Protein AF-A0A7S1U7V7-F1 (afdb_monomer_lite)

Structure (mmCIF, N/CA/C/O backbone):
data_AF-A0A7S1U7V7-F1
#
_entry.id   AF-A0A7S1U7V7-F1
#
loop_
_atom_site.group_PDB
_atom_site.id
_atom_site.type_symbol
_atom_site.label_atom_id
_atom_site.label_alt_id
_atom_site.label_comp_id
_atom_site.label_asym_id
_atom_site.label_entity_id
_atom_site.label_seq_id
_atom_site.pdbx_PDB_ins_code
_atom_site.Cartn_x
_atom_site.Cartn_y
_atom_site.Cartn_z
_atom_site.occupancy
_atom_site.B_iso_or_equiv
_atom_site.auth_seq_id
_atom_site.auth_comp_id
_atom_site.auth_asym_id
_atom_site.auth_atom_id
_atom_site.pdbx_PDB_model_num
ATOM 1 N N . ASN A 1 1 ? 76.262 -22.979 19.822 1.00 53.47 1 ASN A N 1
ATOM 2 C CA . ASN A 1 1 ? 76.000 -21.528 19.872 1.00 53.47 1 ASN A CA 1
ATOM 3 C C . ASN A 1 1 ? 74.552 -21.310 19.442 1.00 53.47 1 ASN A C 1
ATOM 5 O O . ASN A 1 1 ? 74.284 -21.470 18.256 1.00 53.47 1 ASN A O 1
ATOM 9 N N . PRO A 1 2 ? 73.600 -21.145 20.376 1.00 54.06 2 PRO A N 1
ATOM 10 C CA . PRO A 1 2 ? 72.174 -21.123 20.064 1.00 54.06 2 PRO A CA 1
ATOM 11 C C . PRO A 1 2 ? 71.751 -19.714 19.633 1.00 54.06 2 PRO A C 1
ATOM 13 O O . PRO A 1 2 ? 72.164 -18.736 20.246 1.00 54.06 2 PRO A O 1
ATOM 16 N N . ASN A 1 3 ? 70.915 -19.608 18.603 1.00 54.94 3 ASN A N 1
ATOM 17 C CA . ASN A 1 3 ? 70.285 -18.349 18.210 1.00 54.94 3 ASN A CA 1
ATOM 18 C C . ASN A 1 3 ? 68.763 -18.474 18.384 1.00 54.94 3 ASN A C 1
ATOM 20 O O . ASN A 1 3 ? 68.117 -19.065 17.517 1.00 54.94 3 ASN A O 1
ATOM 24 N N . PRO A 1 4 ? 68.175 -17.979 19.487 1.00 60.12 4 PRO A N 1
ATOM 25 C CA . PRO A 1 4 ? 66.733 -17.890 19.631 1.00 60.12 4 PRO A CA 1
ATOM 26 C C . PRO A 1 4 ? 66.301 -16.427 19.506 1.00 60.12 4 PRO A C 1
ATOM 28 O O . PRO A 1 4 ? 66.606 -15.622 20.381 1.00 60.12 4 PRO A O 1
ATOM 31 N N . ASN A 1 5 ? 65.559 -16.071 18.455 1.00 51.38 5 ASN A N 1
ATOM 32 C CA . ASN A 1 5 ? 64.703 -14.888 18.543 1.00 51.38 5 ASN A CA 1
ATOM 33 C C . ASN A 1 5 ? 63.539 -14.904 17.536 1.00 51.38 5 ASN A C 1
ATOM 35 O O . ASN A 1 5 ? 63.698 -14.445 16.405 1.00 51.38 5 ASN A O 1
ATOM 39 N N . PRO A 1 6 ? 62.344 -15.378 17.920 1.00 59.31 6 PRO A N 1
ATOM 40 C CA . PRO A 1 6 ? 61.103 -14.911 17.332 1.00 59.31 6 PRO A CA 1
ATOM 41 C C . PRO A 1 6 ? 60.525 -13.814 18.234 1.00 59.31 6 PRO A C 1
ATOM 43 O O . PRO A 1 6 ? 60.157 -14.072 19.376 1.00 59.31 6 PRO A O 1
ATOM 46 N N . ASN A 1 7 ? 60.439 -12.590 17.717 1.00 52.28 7 ASN A N 1
ATOM 47 C CA . ASN A 1 7 ? 59.743 -11.485 18.371 1.00 52.28 7 ASN A CA 1
ATOM 48 C C . ASN A 1 7 ? 58.342 -11.336 17.745 1.00 52.28 7 ASN A C 1
ATOM 50 O O . ASN A 1 7 ? 58.254 -10.817 16.628 1.00 52.28 7 ASN A O 1
ATOM 54 N N . PRO A 1 8 ? 57.242 -11.782 18.386 1.00 58.97 8 PRO A N 1
ATOM 55 C CA . PRO A 1 8 ? 55.903 -11.470 17.920 1.00 58.97 8 PRO A CA 1
ATOM 56 C C . PRO A 1 8 ? 55.432 -10.160 18.559 1.00 58.97 8 PRO A C 1
ATOM 58 O O . PRO A 1 8 ? 55.154 -10.077 19.752 1.00 58.97 8 PRO A O 1
ATOM 61 N N . ASN A 1 9 ? 55.337 -9.133 17.722 1.00 51.22 9 ASN A N 1
ATOM 62 C CA . ASN A 1 9 ? 54.737 -7.838 18.021 1.00 51.22 9 ASN A CA 1
ATOM 63 C C . ASN A 1 9 ? 53.218 -7.992 18.301 1.00 51.22 9 ASN A C 1
ATOM 65 O O . ASN A 1 9 ? 52.500 -8.393 17.380 1.00 51.22 9 ASN A O 1
ATOM 69 N N . PRO A 1 10 ? 52.681 -7.673 19.497 1.00 58.00 10 PRO A N 1
ATOM 70 C CA . PRO A 1 10 ? 51.240 -7.671 19.732 1.00 58.00 10 PRO A CA 1
ATOM 71 C C . PRO A 1 10 ? 50.640 -6.299 19.379 1.00 58.00 10 PRO A C 1
ATOM 73 O O . PRO A 1 10 ? 50.851 -5.309 20.076 1.00 58.00 10 PRO A O 1
ATOM 76 N N . ASN A 1 11 ? 49.875 -6.247 18.286 1.00 44.53 11 ASN A N 1
ATOM 77 C CA . ASN A 1 11 ? 49.000 -5.118 17.927 1.00 44.53 11 ASN A CA 1
ATOM 78 C C . ASN A 1 11 ? 47.676 -5.192 18.745 1.00 44.53 11 ASN A C 1
ATOM 80 O O . ASN A 1 11 ? 47.386 -6.244 19.314 1.00 44.53 11 ASN A O 1
ATOM 84 N N . PRO A 1 12 ? 46.865 -4.122 18.884 1.00 54.81 12 PRO A N 1
ATOM 85 C CA . PRO A 1 12 ? 46.613 -3.513 20.179 1.00 54.81 12 PRO A CA 1
ATOM 86 C C . PRO A 1 12 ? 45.147 -3.607 20.635 1.00 54.81 12 PRO A C 1
ATOM 88 O O . PRO A 1 12 ? 44.213 -3.686 19.845 1.00 54.81 12 PRO A O 1
ATOM 91 N N . ASN A 1 13 ? 44.990 -3.516 21.953 1.00 41.94 13 ASN A N 1
ATOM 92 C CA . ASN A 1 13 ? 43.901 -2.878 22.696 1.00 41.94 13 ASN A CA 1
ATOM 93 C C . ASN A 1 13 ? 42.474 -2.918 22.078 1.00 41.94 13 ASN A C 1
ATOM 95 O O . ASN A 1 13 ? 42.134 -2.055 21.261 1.00 41.94 13 ASN A O 1
ATOM 99 N N . PRO A 1 14 ? 41.585 -3.834 22.514 1.00 45.97 14 PRO A N 1
ATOM 100 C CA . PRO A 1 14 ? 40.170 -3.762 22.168 1.00 45.97 14 PRO A CA 1
ATOM 101 C C . PRO A 1 14 ? 39.514 -2.594 22.919 1.00 45.97 14 PRO A C 1
ATOM 103 O O . PRO A 1 14 ? 39.332 -2.630 24.133 1.00 45.97 14 PRO A O 1
ATOM 106 N N . ASN A 1 15 ? 39.164 -1.538 22.185 1.00 42.56 15 ASN A N 1
ATOM 107 C CA . ASN A 1 15 ? 38.357 -0.431 22.691 1.00 42.56 15 ASN A CA 1
ATOM 108 C C . ASN A 1 15 ? 36.959 -0.957 23.093 1.00 42.56 15 ASN A C 1
ATOM 110 O O . ASN A 1 15 ? 36.275 -1.518 22.230 1.00 42.56 15 ASN A O 1
ATOM 114 N N . PRO A 1 16 ? 36.508 -0.820 24.354 1.00 52.72 16 PRO A N 1
ATOM 115 C CA . PRO A 1 16 ? 35.241 -1.387 24.775 1.00 52.72 16 PRO A CA 1
ATOM 116 C C . PRO A 1 16 ? 34.071 -0.434 24.497 1.00 52.72 16 PRO A C 1
ATOM 118 O O . PRO A 1 16 ? 34.110 0.753 24.812 1.00 52.72 16 PRO A O 1
ATOM 121 N N . ASN A 1 17 ? 32.983 -1.053 24.042 1.00 37.72 17 ASN A N 1
ATOM 122 C CA . ASN A 1 17 ? 31.588 -0.666 24.248 1.00 37.72 17 ASN A CA 1
ATOM 123 C C . ASN A 1 17 ? 30.976 0.401 23.304 1.00 37.72 17 ASN A C 1
ATOM 125 O O . ASN A 1 17 ? 31.151 1.604 23.511 1.00 37.72 17 ASN A O 1
ATOM 129 N N . PRO A 1 18 ? 30.154 -0.005 22.312 1.00 44.12 18 PRO A N 1
ATOM 130 C CA . PRO A 1 18 ? 29.192 0.894 21.696 1.00 44.12 18 PRO A CA 1
ATOM 131 C C . PRO A 1 18 ? 28.071 1.196 22.696 1.00 44.12 18 PRO A C 1
ATOM 133 O O . PRO A 1 18 ? 27.373 0.308 23.177 1.00 44.12 18 PRO A O 1
ATOM 136 N N . ASN A 1 19 ? 27.919 2.483 22.989 1.00 37.66 19 ASN A N 1
ATOM 137 C CA . ASN A 1 19 ? 26.800 3.068 23.715 1.00 37.66 19 ASN A CA 1
ATOM 138 C C . ASN A 1 19 ? 25.458 2.521 23.165 1.00 37.66 19 ASN A C 1
ATOM 140 O O . ASN A 1 19 ? 25.230 2.658 21.957 1.00 37.66 19 ASN A O 1
ATOM 144 N N . PRO A 1 20 ? 24.575 1.910 23.982 1.00 43.31 20 PRO A N 1
ATOM 145 C CA . PRO A 1 20 ? 23.273 1.451 23.517 1.00 43.31 20 PRO A CA 1
ATOM 146 C C . PRO A 1 20 ? 22.474 2.651 23.012 1.00 43.31 20 PRO A C 1
ATOM 148 O O . PRO A 1 20 ? 22.169 3.580 23.760 1.00 43.31 20 PRO A O 1
ATOM 151 N N . ASN A 1 21 ? 22.163 2.644 21.719 1.00 39.16 21 ASN A N 1
ATOM 152 C CA . ASN A 1 21 ? 21.206 3.572 21.136 1.00 39.16 21 ASN A CA 1
ATOM 153 C C . ASN A 1 21 ? 19.862 3.399 21.879 1.00 39.16 21 ASN A C 1
ATOM 155 O O . ASN A 1 21 ? 19.494 2.251 22.148 1.00 39.16 21 ASN A O 1
ATOM 159 N N . PRO A 1 22 ? 19.126 4.472 22.228 1.00 42.88 22 PRO A N 1
ATOM 160 C CA . PRO A 1 22 ? 17.826 4.345 22.870 1.00 42.88 22 PRO A CA 1
ATOM 161 C C . PRO A 1 22 ? 16.915 3.501 21.984 1.00 42.88 22 PRO A C 1
ATOM 163 O O . PRO A 1 22 ? 16.631 3.858 20.840 1.00 42.88 22 PRO A O 1
ATOM 166 N N . ASN A 1 23 ? 16.514 2.350 22.513 1.00 39.53 23 ASN A N 1
ATOM 167 C CA . ASN A 1 23 ? 15.551 1.458 21.893 1.00 39.53 23 ASN A CA 1
ATOM 168 C C . ASN A 1 23 ? 14.296 2.278 21.522 1.00 39.53 23 ASN A C 1
ATOM 170 O O . ASN A 1 23 ? 13.843 3.064 22.364 1.00 39.53 23 ASN A O 1
ATOM 174 N N . PRO A 1 24 ? 13.722 2.137 20.310 1.00 47.09 24 PRO A N 1
ATOM 175 C CA . PRO A 1 24 ? 12.382 2.641 20.039 1.00 47.09 24 PRO A CA 1
ATOM 176 C C . PRO A 1 24 ? 11.474 2.129 21.150 1.00 47.09 24 PRO A C 1
ATOM 178 O O . PRO A 1 24 ? 11.524 0.943 21.475 1.00 47.09 24 PRO A O 1
ATOM 181 N N . ASN A 1 25 ? 10.723 3.034 21.779 1.00 40.34 25 ASN A N 1
ATOM 182 C CA . ASN A 1 25 ? 9.804 2.693 22.856 1.00 40.34 25 ASN A CA 1
ATOM 183 C C . ASN A 1 25 ? 8.994 1.460 22.417 1.00 40.34 25 ASN A C 1
ATOM 185 O O . ASN A 1 25 ? 8.285 1.574 21.411 1.00 40.34 25 ASN A O 1
ATOM 189 N N . PRO A 1 26 ? 9.150 0.293 23.075 1.00 46.84 26 PRO A N 1
ATOM 190 C CA . PRO A 1 26 ? 8.430 -0.903 22.685 1.00 46.84 26 PRO A CA 1
ATOM 191 C C . PRO A 1 26 ? 6.955 -0.544 22.641 1.00 46.84 26 PRO A C 1
ATOM 193 O O . PRO A 1 26 ? 6.444 0.086 23.574 1.00 46.84 26 PRO A O 1
ATOM 196 N N . SER A 1 27 ? 6.276 -0.903 21.552 1.00 47.31 27 SER A N 1
ATOM 197 C CA . SER A 1 27 ? 4.820 -0.878 21.569 1.00 47.31 27 SER A CA 1
ATOM 198 C C . SER A 1 27 ? 4.384 -1.580 22.857 1.00 47.31 27 SER A C 1
ATOM 200 O O . SER A 1 27 ? 4.883 -2.673 23.121 1.00 47.31 27 SER A O 1
ATOM 202 N N . PRO A 1 28 ? 3.512 -0.992 23.696 1.00 54.59 28 PRO A N 1
ATOM 203 C CA . PRO A 1 28 ? 3.076 -1.633 24.937 1.00 54.59 28 PRO A CA 1
ATOM 204 C C . PRO A 1 28 ? 2.301 -2.941 24.697 1.00 54.59 28 PRO A C 1
ATOM 206 O O . PRO A 1 28 ? 1.875 -3.587 25.649 1.00 54.59 28 PRO A O 1
ATOM 209 N N . TYR A 1 29 ? 2.145 -3.347 23.434 1.00 56.59 29 TYR A N 1
ATOM 210 C CA . TYR A 1 29 ? 1.444 -4.539 22.990 1.00 56.59 29 TYR A CA 1
ATOM 211 C C . TYR A 1 29 ? 2.299 -5.403 22.035 1.00 56.59 29 TYR A C 1
ATOM 213 O O . TYR A 1 29 ? 1.810 -5.728 20.955 1.00 56.59 29 TYR A O 1
ATOM 221 N N . PRO A 1 30 ? 3.556 -5.788 22.356 1.00 46.41 30 PRO A N 1
ATOM 222 C CA . PRO A 1 30 ? 4.376 -6.553 21.413 1.00 46.41 30 PRO A CA 1
ATOM 223 C C . PRO A 1 30 ? 3.885 -8.001 21.234 1.00 46.41 30 PRO A C 1
ATOM 225 O O . PRO A 1 30 ? 4.175 -8.603 20.211 1.00 46.41 30 PRO A O 1
ATOM 228 N N . ASP A 1 31 ? 3.106 -8.523 22.191 1.00 52.84 31 ASP A N 1
ATOM 229 C CA . ASP A 1 31 ? 2.622 -9.915 22.232 1.00 52.84 31 ASP A CA 1
ATOM 230 C C . ASP A 1 31 ? 1.110 -10.037 22.515 1.00 52.84 31 ASP A C 1
ATOM 232 O O . ASP A 1 31 ? 0.592 -11.130 22.734 1.00 52.84 31 ASP A O 1
ATOM 236 N N . ALA A 1 32 ? 0.357 -8.931 22.525 1.00 51.09 32 ALA A N 1
ATOM 237 C CA . ALA A 1 32 ? -1.045 -8.939 22.975 1.00 51.09 32 ALA A CA 1
ATOM 238 C C . ALA A 1 32 ? -2.042 -9.504 21.941 1.00 51.09 32 ALA A C 1
ATOM 240 O O . ALA A 1 32 ? -3.253 -9.472 22.159 1.00 51.09 32 ALA A O 1
ATOM 241 N N . GLY A 1 33 ? -1.545 -10.022 20.816 1.00 62.81 33 GLY A N 1
ATOM 242 C CA . GLY A 1 33 ? -2.380 -10.428 19.699 1.00 62.81 33 GLY A CA 1
ATOM 243 C C . GLY A 1 33 ? -3.024 -9.220 18.998 1.00 62.81 33 GLY A C 1
ATOM 244 O O . GLY A 1 33 ? -2.447 -8.132 18.968 1.00 62.81 33 GLY A O 1
ATOM 245 N N . PRO A 1 34 ? -4.199 -9.409 18.387 1.00 70.50 34 PRO A N 1
ATOM 246 C CA . PRO A 1 34 ? -4.955 -8.358 17.717 1.00 70.50 34 PRO A CA 1
ATOM 247 C C . PRO A 1 34 ? -5.071 -7.027 18.477 1.00 70.50 34 PRO A C 1
ATOM 249 O O . PRO A 1 34 ? -5.574 -7.013 19.596 1.00 70.50 34 PRO A O 1
ATOM 252 N N . LEU A 1 35 ? -4.731 -5.882 17.867 1.00 75.69 35 LEU A N 1
ATOM 253 C CA . LEU A 1 35 ? -4.998 -4.573 18.502 1.00 75.69 35 LEU A CA 1
ATOM 254 C C . LEU A 1 35 ? -6.476 -4.159 18.460 1.00 75.69 35 LEU A C 1
ATOM 256 O O . LEU A 1 35 ? -6.931 -3.382 19.300 1.00 75.69 35 LEU A O 1
ATOM 260 N N . TRP A 1 36 ? -7.239 -4.651 17.484 1.00 74.25 36 TRP A N 1
ATOM 261 C CA . TRP A 1 36 ? -8.599 -4.174 17.222 1.00 74.25 36 TRP A CA 1
ATOM 262 C C . TRP A 1 36 ? -9.631 -4.382 18.343 1.00 74.25 36 TRP A C 1
ATOM 264 O O . TRP A 1 36 ? -10.489 -3.507 18.482 1.00 74.25 36 TRP A O 1
ATOM 274 N N . PRO A 1 37 ? -9.568 -5.424 19.203 1.00 79.81 37 PRO A N 1
ATOM 275 C CA . PRO A 1 37 ? -10.452 -5.529 20.369 1.00 79.81 37 PRO A CA 1
ATOM 276 C C . PRO A 1 37 ? -10.291 -4.358 21.347 1.00 79.81 37 PRO A C 1
ATOM 278 O O . PRO A 1 37 ? -11.170 -4.105 22.166 1.00 79.81 37 PRO A O 1
ATOM 281 N N . HIS A 1 38 ? -9.175 -3.633 21.262 1.00 82.31 38 HIS A N 1
ATOM 282 C CA . HIS A 1 38 ? -8.845 -2.522 22.140 1.00 82.31 38 HIS A CA 1
ATOM 283 C C . HIS A 1 38 ? -9.026 -1.152 21.480 1.00 82.31 38 HIS A C 1
ATOM 285 O O . HIS A 1 38 ? -8.695 -0.156 22.109 1.00 82.31 38 HIS A O 1
ATOM 291 N N . LEU A 1 39 ? -9.548 -1.046 20.256 1.00 86.12 39 LEU A N 1
ATOM 292 C CA . LEU A 1 39 ? -9.713 0.254 19.580 1.00 86.12 39 LEU A CA 1
ATOM 293 C C . LEU A 1 39 ? -10.992 1.019 19.967 1.00 86.12 39 LEU A C 1
ATOM 295 O O . LEU A 1 39 ? -11.193 2.140 19.506 1.00 86.12 39 LEU A O 1
ATOM 299 N N . ASP A 1 40 ? -11.834 0.454 20.832 1.00 86.25 40 ASP A N 1
ATOM 300 C CA . ASP A 1 40 ? -13.037 1.123 21.335 1.00 86.25 40 ASP A CA 1
ATOM 301 C C . ASP A 1 40 ? -12.701 2.368 22.186 1.00 86.25 40 ASP A C 1
ATOM 303 O O . ASP A 1 40 ? -11.755 2.359 22.978 1.00 86.25 40 ASP A O 1
ATOM 307 N N . ARG A 1 41 ? -13.497 3.443 22.060 1.00 81.94 41 ARG A N 1
ATOM 308 C CA . ARG A 1 41 ? -13.318 4.720 22.788 1.00 81.94 41 ARG A CA 1
ATOM 309 C C . ARG A 1 41 ? -13.251 4.565 24.312 1.00 81.94 41 ARG A C 1
ATOM 311 O O . ARG A 1 41 ? -12.633 5.389 24.988 1.00 81.94 41 ARG A O 1
ATOM 318 N N . GLY A 1 42 ? -13.883 3.535 24.866 1.00 86.44 42 GLY A N 1
ATOM 319 C CA . GLY A 1 42 ? -13.864 3.226 26.292 1.00 86.44 42 GLY A CA 1
ATOM 320 C C . GLY A 1 42 ? -12.524 2.682 26.792 1.00 86.44 42 GLY A C 1
ATOM 321 O O . GLY A 1 42 ? -12.252 2.725 27.997 1.00 86.44 42 GLY A O 1
ATOM 322 N N . THR A 1 43 ? -11.641 2.219 25.909 1.00 89.94 43 THR A N 1
ATOM 323 C CA . THR A 1 43 ? -10.350 1.642 26.303 1.00 89.94 43 THR A CA 1
ATOM 324 C C . THR A 1 43 ? -9.241 2.706 26.365 1.00 89.94 43 THR A C 1
ATOM 326 O O . THR A 1 43 ? -9.349 3.778 25.760 1.00 89.94 43 THR A O 1
ATOM 329 N N . PRO A 1 44 ? -8.125 2.429 27.068 1.00 91.44 44 PRO A N 1
ATOM 330 C CA . PRO A 1 44 ? -6.949 3.298 27.030 1.00 91.44 44 PRO A CA 1
ATOM 331 C C . PRO A 1 44 ? -6.369 3.489 25.621 1.00 91.44 44 PRO A C 1
ATOM 333 O O . PRO A 1 44 ? -5.960 4.598 25.280 1.00 91.44 44 PRO A O 1
ATOM 336 N N . LEU A 1 45 ? -6.346 2.432 24.800 1.00 88.88 45 LEU A N 1
ATOM 337 C CA . LEU A 1 45 ? -5.811 2.506 23.440 1.00 88.88 45 LEU A CA 1
ATOM 338 C C . LEU A 1 45 ? -6.726 3.335 22.534 1.00 88.88 45 LEU A C 1
ATOM 340 O O . LEU A 1 45 ? -6.231 4.222 21.845 1.00 88.88 45 LEU A O 1
ATOM 344 N N . GLY A 1 46 ? -8.041 3.111 22.572 1.00 90.62 46 GLY A N 1
ATOM 345 C CA . GLY A 1 46 ? -8.992 3.897 21.791 1.00 90.62 46 GLY A CA 1
ATOM 346 C C . GLY A 1 46 ? -8.940 5.381 22.145 1.00 90.62 46 GLY A C 1
ATOM 347 O O . GLY A 1 46 ? -8.888 6.211 21.242 1.00 90.62 46 GLY A O 1
ATOM 348 N N . ARG A 1 47 ? -8.837 5.740 23.435 1.00 91.00 47 ARG A N 1
ATOM 349 C CA . ARG A 1 47 ? -8.616 7.144 23.838 1.00 91.00 47 ARG A CA 1
ATOM 350 C C . ARG A 1 47 ? -7.344 7.727 23.236 1.00 91.00 47 ARG A C 1
ATOM 352 O O . ARG A 1 47 ? -7.413 8.767 22.599 1.00 91.00 47 ARG A O 1
ATOM 359 N N . LYS A 1 48 ? -6.213 7.021 23.339 1.00 90.75 48 LYS A N 1
ATOM 360 C CA . LYS A 1 48 ? -4.943 7.462 22.740 1.00 90.75 48 LYS A CA 1
ATOM 361 C C . LYS A 1 48 ? -5.058 7.679 21.227 1.00 90.75 48 LYS A C 1
ATOM 363 O O . LYS A 1 48 ? -4.465 8.612 20.695 1.00 90.75 48 LYS A O 1
ATOM 368 N N . VAL A 1 49 ? -5.805 6.816 20.539 1.00 90.88 49 VAL A N 1
ATOM 369 C CA . VAL A 1 49 ? -6.074 6.942 19.102 1.00 90.88 49 VAL A CA 1
ATOM 370 C C . VAL A 1 49 ? -6.860 8.215 18.802 1.00 90.88 49 VAL A C 1
ATOM 372 O O . VAL A 1 49 ? -6.470 8.973 17.919 1.00 90.88 49 VAL A O 1
ATOM 375 N N . TRP A 1 50 ? -7.921 8.479 19.561 1.00 89.56 50 TRP A N 1
ATOM 376 C CA . TRP A 1 50 ? -8.733 9.686 19.411 1.00 89.56 50 TRP A CA 1
ATOM 377 C C . TRP A 1 50 ? -7.977 10.967 19.755 1.00 89.56 50 TRP A C 1
ATOM 379 O O . TRP A 1 50 ? -8.070 11.935 19.005 1.00 89.56 50 TRP A O 1
ATOM 389 N N . ASP A 1 51 ? -7.191 10.954 20.828 1.00 90.31 51 ASP A N 1
ATOM 390 C CA . ASP A 1 51 ? -6.362 12.088 21.230 1.00 90.31 51 ASP A CA 1
ATOM 391 C C . ASP A 1 51 ? -5.324 12.414 20.145 1.00 90.31 51 ASP A C 1
ATOM 393 O O . ASP A 1 51 ? -5.156 13.577 19.790 1.00 90.31 51 ASP A O 1
ATOM 397 N N . GLY A 1 52 ? -4.682 11.394 19.557 1.00 89.06 52 GLY A N 1
ATOM 398 C CA . GLY A 1 52 ? -3.739 11.570 18.446 1.00 89.06 52 GLY A CA 1
ATOM 399 C C . GLY A 1 52 ? -4.406 12.105 17.178 1.00 89.06 52 GLY A C 1
ATOM 400 O O . GLY A 1 52 ? -3.920 13.058 16.576 1.00 89.06 52 GLY A O 1
ATOM 401 N N . LEU A 1 53 ? -5.572 11.567 16.805 1.00 87.31 53 LEU A N 1
ATOM 402 C CA . LEU A 1 53 ? -6.344 12.096 15.675 1.00 87.31 53 LEU A CA 1
ATOM 403 C C . LEU A 1 53 ? -6.758 13.559 15.895 1.00 87.31 53 LEU A C 1
ATOM 405 O O . LEU A 1 53 ? -6.707 14.345 14.954 1.00 87.31 53 LEU A O 1
ATOM 409 N N . ALA A 1 54 ? -7.148 13.936 17.115 1.00 85.81 54 ALA A N 1
ATOM 410 C CA . ALA A 1 54 ? -7.547 15.303 17.437 1.00 85.81 54 ALA A CA 1
ATOM 411 C C . ALA A 1 54 ? -6.359 16.279 17.486 1.00 85.81 54 ALA A C 1
ATOM 413 O O . ALA A 1 54 ? -6.493 17.420 17.045 1.00 85.81 54 ALA A O 1
ATOM 414 N N . ALA A 1 55 ? -5.218 15.848 18.028 1.00 89.06 55 ALA A N 1
ATOM 415 C CA . ALA A 1 55 ? -4.036 16.688 18.193 1.00 89.06 55 ALA A CA 1
ATOM 416 C C . ALA A 1 55 ? -3.227 16.828 16.897 1.00 89.06 55 ALA A C 1
ATOM 418 O O . ALA A 1 55 ? -2.847 17.936 16.522 1.00 89.06 55 ALA A O 1
ATOM 419 N N . ASP A 1 56 ? -2.989 15.710 16.210 1.00 89.50 56 ASP A N 1
ATOM 420 C CA . ASP A 1 56 ? -2.030 15.621 15.107 1.00 89.50 56 ASP A CA 1
ATOM 421 C C . ASP A 1 56 ? -2.709 15.420 13.744 1.00 89.50 56 ASP A C 1
ATOM 423 O O . ASP A 1 56 ? -2.067 15.544 12.701 1.00 89.50 56 ASP A O 1
ATOM 427 N N . GLY A 1 57 ? -4.004 15.086 13.724 1.00 84.50 57 GLY A N 1
ATOM 428 C CA . GLY A 1 57 ? -4.731 14.734 12.501 1.00 84.50 57 GLY A CA 1
ATOM 429 C C . GLY A 1 57 ? -4.409 13.335 11.965 1.00 84.50 57 GLY A C 1
ATOM 430 O O . GLY A 1 57 ? -4.965 12.933 10.944 1.00 84.50 57 GLY A O 1
ATOM 431 N N . TYR A 1 58 ? -3.532 12.575 12.632 1.00 86.25 58 TYR A N 1
ATOM 432 C CA . TYR A 1 58 ? -3.183 11.205 12.259 1.00 86.25 58 TYR A CA 1
ATOM 433 C C . TYR A 1 58 ? -2.810 10.360 13.479 1.00 86.25 58 TYR A C 1
ATOM 435 O O . TYR A 1 58 ? -2.500 10.861 14.555 1.00 86.25 58 TYR A O 1
ATOM 443 N N . VAL A 1 59 ? -2.815 9.041 13.296 1.00 87.06 59 VAL A N 1
ATOM 444 C CA . VAL A 1 59 ? -2.354 8.079 14.297 1.00 87.06 59 VAL A CA 1
ATOM 445 C C . VAL A 1 59 ? -1.704 6.887 13.607 1.00 87.06 59 VAL A C 1
ATOM 447 O O . VAL A 1 59 ? -2.164 6.432 12.560 1.00 87.06 59 VAL A O 1
ATOM 450 N N . ARG A 1 60 ? -0.626 6.365 14.195 1.00 87.44 60 ARG A N 1
ATOM 451 C CA . ARG A 1 60 ? 0.023 5.136 13.733 1.00 87.44 60 ARG A CA 1
ATOM 452 C C . ARG A 1 60 ? -0.503 3.945 14.525 1.00 87.44 60 ARG A C 1
ATOM 454 O O . ARG A 1 60 ? -0.343 3.896 15.743 1.00 87.44 60 ARG A O 1
ATOM 461 N N . LEU A 1 61 ? -1.082 2.979 13.818 1.00 86.94 61 LEU A N 1
ATOM 462 C CA . LEU A 1 61 ? -1.496 1.694 14.374 1.00 86.94 61 LEU A CA 1
ATOM 463 C C . LEU A 1 61 ? -0.536 0.606 13.890 1.00 86.94 61 LEU A C 1
ATOM 465 O O . LEU A 1 61 ? -0.316 0.449 12.692 1.00 86.94 61 LEU A O 1
ATOM 469 N N . GLU A 1 62 ? 0.050 -0.130 14.825 1.00 85.19 62 GLU A N 1
ATOM 470 C CA . GLU A 1 62 ? 0.937 -1.262 14.538 1.00 85.19 62 GLU A CA 1
ATOM 471 C C . GLU A 1 62 ? 0.161 -2.581 14.676 1.00 85.19 62 GLU A C 1
ATOM 473 O O . GLU A 1 62 ? -0.884 -2.609 15.311 1.00 85.19 62 GLU A O 1
ATOM 478 N N . GLY A 1 63 ? 0.612 -3.677 14.062 1.00 84.12 63 GLY A N 1
ATOM 479 C CA . GLY A 1 63 ? -0.005 -5.000 14.279 1.00 84.12 63 GLY A CA 1
ATOM 480 C C . GLY A 1 63 ? -1.485 -5.126 13.876 1.00 84.12 63 GLY A C 1
ATOM 481 O O . GLY A 1 63 ? -2.182 -6.014 14.358 1.00 84.12 63 GLY A O 1
ATOM 482 N N . VAL A 1 64 ? -1.990 -4.239 13.009 1.00 87.50 64 VAL A N 1
ATOM 483 C CA . VAL A 1 64 ? -3.363 -4.327 12.470 1.00 87.50 64 VAL A CA 1
ATOM 484 C C . VAL A 1 64 ? -3.523 -5.561 11.574 1.00 87.50 64 VAL A C 1
ATOM 486 O O . VAL A 1 64 ? -4.571 -6.211 11.568 1.00 87.50 64 VAL A O 1
ATOM 489 N N . LEU A 1 65 ? -2.463 -5.878 10.831 1.00 88.31 65 LEU A N 1
ATOM 490 C CA . LEU A 1 65 ? -2.360 -7.038 9.957 1.00 88.31 65 LEU A CA 1
ATOM 491 C C . LEU A 1 65 ? -1.382 -8.042 10.556 1.00 88.31 65 LEU A C 1
ATOM 493 O O . LEU A 1 65 ? -0.343 -7.672 11.107 1.00 88.31 65 LEU A O 1
ATOM 497 N N . SER A 1 66 ? -1.709 -9.317 10.405 1.00 88.56 66 SER A N 1
ATOM 498 C CA . SER A 1 66 ? -0.798 -10.421 10.679 1.00 88.56 66 SER A CA 1
ATOM 499 C C . SER A 1 66 ? 0.311 -10.501 9.625 1.00 88.56 66 SER A C 1
ATOM 501 O O . SER A 1 66 ? 0.176 -10.008 8.504 1.00 88.56 66 SER A O 1
ATOM 503 N N . ALA A 1 67 ? 1.401 -11.198 9.953 1.00 86.31 67 ALA A N 1
ATOM 504 C CA . ALA A 1 67 ? 2.487 -11.446 9.004 1.00 86.31 67 ALA A CA 1
ATOM 505 C C . ALA A 1 67 ? 2.008 -12.183 7.737 1.00 86.31 67 ALA A C 1
ATOM 507 O O . ALA A 1 67 ? 2.456 -11.869 6.637 1.00 86.31 67 ALA A O 1
ATOM 508 N N . ALA A 1 68 ? 1.065 -13.122 7.878 1.00 89.62 68 ALA A N 1
ATOM 509 C CA . ALA A 1 68 ? 0.488 -13.854 6.752 1.00 89.62 68 ALA A CA 1
ATOM 510 C C . ALA A 1 68 ? -0.342 -12.944 5.829 1.00 89.62 68 ALA A C 1
ATOM 512 O O . ALA A 1 68 ? -0.236 -13.049 4.610 1.00 89.62 68 ALA A O 1
ATOM 513 N N . GLU A 1 69 ? -1.120 -12.015 6.392 1.00 91.88 69 GLU A N 1
ATOM 514 C CA . GLU A 1 69 ? -1.881 -11.025 5.616 1.00 91.88 69 GLU A CA 1
ATOM 515 C C . GLU A 1 69 ? -0.953 -10.044 4.894 1.00 91.88 69 GLU A C 1
ATOM 517 O O . GLU A 1 69 ? -1.162 -9.756 3.717 1.00 91.88 69 GLU A O 1
ATOM 522 N N . CYS A 1 70 ? 0.112 -9.584 5.558 1.00 90.94 70 CYS A N 1
ATOM 523 C CA . CYS A 1 70 ? 1.146 -8.767 4.923 1.00 90.94 70 CYS A CA 1
ATOM 524 C C . CYS A 1 70 ? 1.817 -9.507 3.756 1.00 90.94 70 CYS A C 1
ATOM 526 O O . CYS A 1 70 ? 2.003 -8.922 2.690 1.00 90.94 70 CYS A O 1
ATOM 528 N N . ALA A 1 71 ? 2.147 -10.791 3.931 1.00 89.88 71 ALA A N 1
ATOM 529 C CA . ALA A 1 71 ? 2.723 -11.613 2.872 1.00 89.88 71 ALA A CA 1
ATOM 530 C C . ALA A 1 71 ? 1.747 -11.781 1.697 1.00 89.88 71 ALA A C 1
ATOM 532 O O . ALA A 1 71 ? 2.126 -11.544 0.556 1.00 89.88 71 ALA A O 1
ATOM 533 N N . ALA A 1 72 ? 0.476 -12.098 1.962 1.00 93.12 72 ALA A N 1
ATOM 534 C CA . ALA A 1 72 ? -0.546 -12.220 0.923 1.00 93.12 72 ALA A CA 1
ATOM 535 C C . ALA A 1 72 ? -0.758 -10.906 0.151 1.00 93.12 72 ALA A C 1
ATOM 537 O O . ALA A 1 72 ? -0.897 -10.915 -1.072 1.00 93.12 72 ALA A O 1
ATOM 538 N N . ALA A 1 73 ? -0.740 -9.765 0.842 1.00 92.94 73 ALA A N 1
ATOM 539 C CA . ALA A 1 73 ? -0.817 -8.456 0.206 1.00 92.94 73 ALA A CA 1
ATOM 540 C C . ALA A 1 73 ? 0.419 -8.169 -0.669 1.00 92.94 73 ALA A C 1
ATOM 542 O O . ALA A 1 73 ? 0.280 -7.639 -1.770 1.00 92.94 73 ALA A O 1
ATOM 543 N N . LEU A 1 74 ? 1.615 -8.578 -0.233 1.00 92.25 74 LEU A N 1
ATOM 544 C CA . LEU A 1 74 ? 2.833 -8.484 -1.039 1.00 92.25 74 LEU A CA 1
ATOM 545 C C . LEU A 1 74 ? 2.778 -9.379 -2.288 1.00 92.25 74 LEU A C 1
ATOM 547 O O . LEU A 1 74 ? 3.186 -8.940 -3.362 1.00 92.25 74 LEU A O 1
ATOM 551 N N . GLU A 1 75 ? 2.234 -10.595 -2.187 1.00 94.88 75 GLU A N 1
ATOM 552 C CA . GLU A 1 75 ? 2.003 -11.455 -3.358 1.00 94.88 75 GLU A CA 1
ATOM 553 C C . GLU A 1 75 ? 1.074 -10.780 -4.376 1.00 94.88 75 GLU A C 1
ATOM 555 O O . GLU A 1 75 ? 1.341 -10.805 -5.576 1.00 94.88 75 GLU A O 1
ATOM 560 N N . LYS A 1 76 ? 0.018 -10.104 -3.908 1.00 94.88 76 LYS A N 1
ATOM 561 C CA . LYS A 1 76 ? -0.900 -9.349 -4.773 1.00 94.88 76 LYS A CA 1
ATOM 562 C C . LYS A 1 76 ? -0.232 -8.158 -5.455 1.00 94.88 76 LYS A C 1
ATOM 564 O O . LYS A 1 76 ? -0.494 -7.931 -6.636 1.00 94.88 76 LYS A O 1
ATOM 569 N N . LEU A 1 77 ? 0.642 -7.429 -4.750 1.00 93.62 77 LEU A N 1
ATOM 570 C CA . LEU A 1 77 ? 1.447 -6.354 -5.350 1.00 93.62 77 LEU A CA 1
ATOM 571 C C . LEU A 1 77 ? 2.261 -6.876 -6.524 1.00 93.62 77 LEU A C 1
ATOM 573 O O . LEU A 1 77 ? 2.200 -6.310 -7.614 1.00 93.62 77 LEU A O 1
ATOM 577 N N . TRP A 1 78 ? 2.998 -7.963 -6.307 1.00 94.75 78 TRP A N 1
ATOM 578 C CA . TRP A 1 78 ? 3.833 -8.554 -7.344 1.00 94.75 78 TRP A CA 1
ATOM 579 C C . TRP A 1 78 ? 3.009 -9.123 -8.491 1.00 94.75 78 TRP A C 1
ATOM 581 O O . TRP A 1 78 ? 3.299 -8.804 -9.640 1.00 94.75 78 TRP A O 1
ATOM 591 N N . GLY A 1 79 ? 1.932 -9.853 -8.193 1.00 95.44 79 GLY A N 1
ATOM 592 C CA . GLY A 1 79 ? 1.022 -10.364 -9.215 1.00 95.44 79 GLY A CA 1
ATOM 593 C C . GLY A 1 79 ? 0.442 -9.249 -10.088 1.00 95.44 79 GLY A C 1
ATOM 594 O O . GLY A 1 79 ? 0.387 -9.386 -11.308 1.00 95.44 79 GLY A O 1
ATOM 595 N N . TYR A 1 80 ? 0.078 -8.108 -9.492 1.00 95.12 80 TYR A N 1
ATOM 596 C CA . TYR A 1 80 ? -0.324 -6.930 -10.257 1.00 95.12 80 TYR A CA 1
ATOM 597 C C . TYR A 1 80 ? 0.826 -6.393 -11.117 1.00 95.12 80 TYR A C 1
ATOM 599 O O . TYR A 1 80 ? 0.630 -6.191 -12.315 1.00 95.12 80 TYR A O 1
ATOM 607 N N . VAL A 1 81 ? 2.007 -6.155 -10.531 1.00 94.38 81 VAL A N 1
ATOM 608 C CA . VAL A 1 81 ? 3.169 -5.581 -11.234 1.00 94.38 81 VAL A CA 1
ATOM 609 C C . VAL A 1 81 ? 3.548 -6.423 -12.449 1.00 94.38 81 VAL A C 1
ATOM 611 O O . VAL A 1 81 ? 3.669 -5.874 -13.541 1.00 94.38 81 VAL A O 1
ATOM 614 N N . GLU A 1 82 ? 3.671 -7.738 -12.289 1.00 95.75 82 GLU A N 1
ATOM 615 C CA . GLU A 1 82 ? 4.033 -8.659 -13.372 1.00 95.75 82 GLU A CA 1
ATOM 616 C C . GLU A 1 82 ? 2.928 -8.748 -14.437 1.00 95.75 82 GLU A C 1
ATOM 618 O O . GLU A 1 82 ? 3.219 -8.845 -15.629 1.00 95.75 82 GLU A O 1
ATOM 623 N N . ALA A 1 83 ? 1.653 -8.635 -14.046 1.00 95.62 83 ALA A N 1
ATOM 624 C CA . ALA A 1 83 ? 0.541 -8.606 -14.994 1.00 95.62 83 ALA A CA 1
ATOM 625 C C . ALA A 1 83 ? 0.515 -7.319 -15.837 1.00 95.62 83 ALA A C 1
ATOM 627 O O . ALA A 1 83 ? 0.247 -7.368 -17.040 1.00 95.62 83 ALA A O 1
ATOM 628 N N . VAL A 1 84 ? 0.778 -6.153 -15.233 1.00 94.81 84 VAL A N 1
ATOM 629 C CA . VAL A 1 84 ? 0.737 -4.867 -15.955 1.00 94.81 84 VAL A CA 1
ATOM 630 C C . VAL A 1 84 ? 2.050 -4.525 -16.660 1.00 94.81 84 VAL A C 1
ATOM 632 O O . VAL A 1 84 ? 2.029 -3.803 -17.663 1.00 94.81 84 VAL A O 1
ATOM 635 N N . SER A 1 85 ? 3.165 -5.064 -16.181 1.00 94.69 85 SER A N 1
ATOM 636 C CA . SER A 1 85 ? 4.503 -4.891 -16.736 1.00 94.69 85 SER A CA 1
ATOM 637 C C . SER A 1 85 ? 5.202 -6.253 -16.864 1.00 94.69 85 SER A C 1
ATOM 639 O O . SER A 1 85 ? 6.098 -6.545 -16.078 1.00 94.69 85 SER A O 1
ATOM 641 N N . PRO A 1 86 ? 4.883 -7.071 -17.890 1.00 95.19 86 PRO A N 1
ATOM 642 C CA . PRO A 1 86 ? 5.416 -8.438 -18.030 1.00 95.19 86 PRO A CA 1
ATOM 643 C C . PRO A 1 86 ? 6.940 -8.552 -18.187 1.00 95.19 86 PRO A C 1
ATOM 645 O O . PRO A 1 86 ? 7.496 -9.649 -18.144 1.00 95.19 86 PRO A O 1
ATOM 648 N N . ALA A 1 87 ? 7.621 -7.429 -18.433 1.00 95.62 87 ALA A N 1
ATOM 649 C CA . ALA A 1 87 ? 9.078 -7.360 -18.464 1.00 95.62 87 ALA A CA 1
ATOM 650 C C . ALA A 1 87 ? 9.701 -7.337 -17.059 1.00 95.62 87 ALA A C 1
ATOM 652 O O . ALA A 1 87 ? 10.875 -7.663 -16.938 1.00 95.62 87 ALA A O 1
ATOM 653 N N . VAL A 1 88 ? 8.935 -6.955 -16.035 1.00 95.62 88 VAL A N 1
ATOM 654 C CA . VAL A 1 88 ? 9.342 -6.944 -14.627 1.00 95.62 88 VAL A CA 1
ATOM 655 C C . VAL A 1 88 ? 9.046 -8.315 -14.034 1.00 95.62 88 VAL A C 1
ATOM 657 O O . VAL A 1 88 ? 7.954 -8.843 -14.225 1.00 95.62 88 VAL A O 1
ATOM 660 N N . ARG A 1 89 ? 10.008 -8.879 -13.305 1.00 96.00 89 ARG A N 1
ATOM 661 C CA . ARG A 1 89 ? 9.883 -10.152 -12.589 1.00 96.00 89 ARG A CA 1
ATOM 662 C C . ARG A 1 89 ? 10.379 -10.008 -11.166 1.00 96.00 89 ARG A C 1
ATOM 664 O O . ARG A 1 89 ? 11.457 -9.464 -10.943 1.00 96.00 89 ARG A O 1
ATOM 671 N N . ARG A 1 90 ? 9.623 -10.508 -10.194 1.00 94.06 90 ARG A N 1
ATOM 672 C CA . ARG A 1 90 ? 9.965 -10.402 -8.768 1.00 94.06 90 ARG A CA 1
ATOM 673 C C . ARG A 1 90 ? 11.316 -11.021 -8.413 1.00 94.06 90 ARG A C 1
ATOM 675 O O . ARG A 1 90 ? 11.995 -10.534 -7.516 1.00 94.06 90 ARG A O 1
ATOM 682 N N . ASP A 1 91 ? 11.683 -12.113 -9.060 1.00 94.06 91 ASP A N 1
ATOM 683 C CA . ASP A 1 91 ? 12.899 -12.877 -8.779 1.00 94.06 91 ASP A CA 1
ATOM 684 C C . ASP A 1 91 ? 14.124 -12.397 -9.575 1.00 94.06 91 ASP A C 1
ATOM 686 O O . ASP A 1 91 ? 15.225 -12.906 -9.368 1.00 94.06 91 ASP A O 1
ATOM 690 N N . ASP A 1 92 ? 13.959 -11.381 -10.426 1.00 93.62 92 ASP A N 1
ATOM 691 C CA . ASP A 1 92 ? 15.023 -10.781 -11.230 1.00 93.62 92 ASP A CA 1
ATOM 692 C C . ASP A 1 92 ? 15.093 -9.263 -10.986 1.00 93.62 92 ASP A C 1
ATOM 694 O O . ASP A 1 92 ? 14.431 -8.489 -11.683 1.00 93.62 92 ASP A O 1
ATOM 698 N N . PRO A 1 93 ? 15.892 -8.798 -10.008 1.00 91.50 93 PRO A N 1
ATOM 699 C CA . PRO A 1 93 ? 16.040 -7.375 -9.723 1.00 91.50 93 PRO A CA 1
ATOM 700 C C .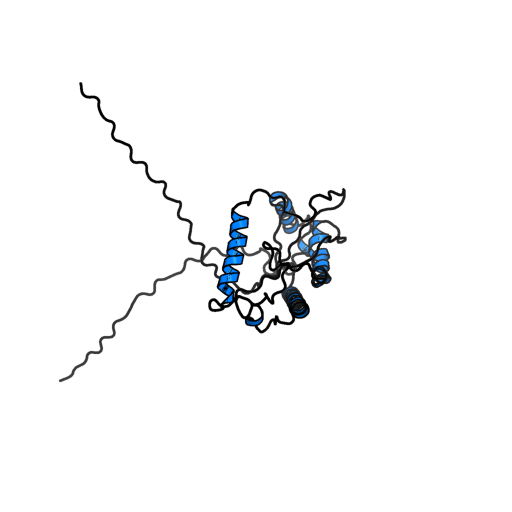 PRO A 1 93 ? 16.533 -6.532 -10.905 1.00 91.50 93 PRO A C 1
ATOM 702 O O . PRO A 1 93 ? 16.199 -5.350 -10.977 1.00 91.50 93 PRO A O 1
ATOM 705 N N . ASP A 1 94 ? 17.290 -7.105 -11.846 1.00 90.44 94 ASP A N 1
ATOM 706 C CA . ASP A 1 94 ? 17.768 -6.368 -13.022 1.00 90.44 94 ASP A CA 1
ATOM 707 C C . ASP A 1 94 ? 16.609 -6.048 -13.981 1.00 90.44 94 ASP A C 1
ATOM 709 O O . ASP A 1 94 ? 16.622 -5.020 -14.663 1.00 90.44 94 ASP A O 1
ATOM 713 N N . SER A 1 95 ? 15.549 -6.865 -13.976 1.00 93.69 95 SER A N 1
ATOM 714 C CA . SER A 1 95 ? 14.320 -6.619 -14.741 1.00 93.69 95 SER A CA 1
ATOM 715 C C . SER A 1 95 ? 13.514 -5.408 -14.251 1.00 93.69 95 SER A C 1
ATOM 717 O O . SER A 1 95 ? 12.670 -4.880 -14.979 1.00 93.69 95 SER A O 1
ATOM 719 N N . TRP A 1 96 ? 13.768 -4.935 -13.026 1.00 93.06 96 TRP A N 1
ATOM 720 C CA . TRP A 1 96 ? 13.052 -3.799 -12.438 1.00 93.06 96 TRP A CA 1
ATOM 721 C C . TRP A 1 96 ? 13.518 -2.464 -13.007 1.00 93.06 96 TRP A C 1
ATOM 723 O O . TRP A 1 96 ? 12.906 -1.433 -12.728 1.00 93.06 96 TRP A O 1
ATOM 733 N N . TYR A 1 97 ? 14.608 -2.452 -13.775 1.00 91.62 97 TYR A N 1
ATOM 734 C CA . TYR A 1 97 ? 15.241 -1.239 -14.270 1.00 91.62 97 TYR A CA 1
ATOM 735 C C . TYR A 1 97 ? 15.366 -1.243 -15.796 1.00 91.62 97 TYR A C 1
ATOM 737 O O . TYR A 1 97 ? 15.445 -2.298 -16.426 1.00 91.62 97 TYR A O 1
ATOM 7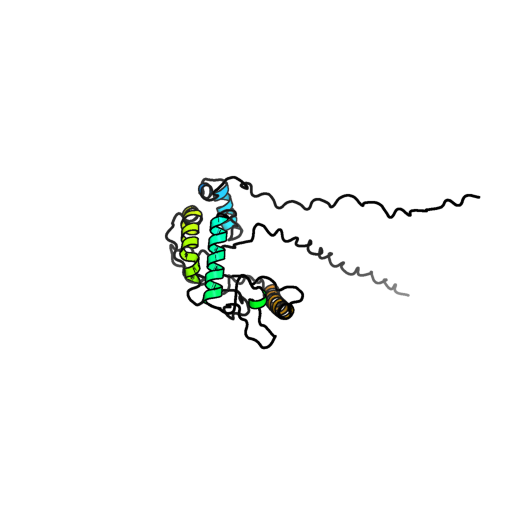45 N N . PRO A 1 98 ? 15.434 -0.054 -16.419 1.00 90.62 98 PRO A N 1
ATOM 746 C CA . PRO A 1 98 ? 15.808 0.043 -17.820 1.00 90.62 98 PRO A CA 1
ATOM 747 C C . PRO A 1 98 ? 17.192 -0.579 -18.052 1.00 90.62 98 PRO A C 1
ATOM 749 O O . PRO A 1 98 ? 18.131 -0.311 -17.296 1.00 90.62 98 PRO A O 1
ATOM 752 N N . LYS A 1 99 ? 17.333 -1.353 -19.135 1.00 88.12 99 LYS A N 1
ATOM 753 C CA . LYS A 1 99 ? 18.610 -1.981 -19.530 1.00 88.12 99 LYS A CA 1
ATOM 754 C C . LYS A 1 99 ? 19.703 -0.958 -19.852 1.00 88.12 99 LYS A C 1
ATOM 756 O O . LYS A 1 99 ? 20.885 -1.232 -19.667 1.00 88.12 99 LYS A O 1
ATOM 761 N N . ASP A 1 100 ? 19.307 0.220 -20.321 1.00 87.06 100 ASP A N 1
ATOM 762 C CA . ASP A 1 100 ? 20.188 1.346 -20.605 1.00 87.06 100 ASP A CA 1
ATOM 763 C C . ASP A 1 100 ? 19.460 2.683 -20.376 1.00 87.06 100 ASP A C 1
ATOM 765 O O . ASP A 1 100 ? 18.273 2.727 -20.054 1.00 87.06 100 ASP A O 1
ATOM 769 N N . ALA A 1 101 ? 20.180 3.798 -20.507 1.00 79.81 101 ALA A N 1
ATOM 770 C CA . ALA A 1 101 ? 19.630 5.125 -20.234 1.00 79.81 101 ALA A CA 1
ATOM 771 C C . ALA A 1 101 ? 18.532 5.570 -21.222 1.00 79.81 101 ALA A C 1
ATOM 773 O O . ALA A 1 101 ? 17.734 6.442 -20.870 1.00 79.81 101 ALA A O 1
ATOM 774 N N . ALA A 1 102 ? 18.506 5.007 -22.433 1.00 84.81 102 ALA A N 1
ATOM 775 C CA . ALA A 1 102 ? 17.551 5.350 -23.482 1.00 84.81 102 ALA A CA 1
ATOM 776 C C . ALA A 1 102 ? 16.286 4.477 -23.433 1.00 84.81 102 ALA A C 1
ATOM 778 O O . ALA A 1 102 ? 15.241 4.890 -23.937 1.00 84.81 102 ALA A O 1
ATOM 779 N N . ALA A 1 103 ? 16.366 3.298 -22.817 1.00 89.06 103 ALA A N 1
ATOM 780 C CA . ALA A 1 103 ? 15.243 2.391 -22.652 1.00 89.06 103 ALA A CA 1
ATOM 781 C C . ALA A 1 103 ? 14.120 3.002 -21.793 1.00 89.06 103 ALA A C 1
ATOM 783 O O . ALA A 1 103 ? 14.352 3.763 -20.847 1.00 89.06 103 ALA A O 1
ATOM 784 N N . ALA A 1 104 ? 12.881 2.632 -22.131 1.00 90.19 104 ALA A N 1
ATOM 785 C CA . ALA A 1 104 ? 11.713 2.937 -21.316 1.00 90.19 104 ALA A CA 1
ATOM 786 C C . ALA A 1 104 ? 11.818 2.243 -19.949 1.00 90.19 104 ALA A C 1
ATOM 788 O O . ALA A 1 104 ? 12.401 1.163 -19.835 1.00 90.19 104 ALA A O 1
ATOM 789 N N . ASP A 1 105 ? 11.245 2.865 -18.921 1.00 90.19 105 ASP A N 1
ATOM 790 C CA . ASP A 1 105 ? 11.198 2.279 -17.586 1.00 90.19 105 ASP A CA 1
ATOM 791 C C . ASP A 1 105 ? 10.221 1.095 -17.568 1.00 90.19 105 ASP A C 1
ATOM 793 O O . ASP A 1 105 ? 9.041 1.292 -17.869 1.00 90.19 105 ASP A O 1
ATOM 797 N N . PRO A 1 106 ? 10.679 -0.140 -17.279 1.00 92.81 106 PRO A N 1
ATOM 798 C CA . PRO A 1 106 ? 9.787 -1.294 -17.259 1.00 92.81 106 PRO A CA 1
ATOM 799 C C . PRO A 1 106 ? 8.837 -1.272 -16.053 1.00 92.81 106 PRO A C 1
ATOM 801 O O . PRO A 1 106 ? 7.778 -1.902 -16.094 1.00 92.81 106 PRO A O 1
ATOM 804 N N . TRP A 1 107 ? 9.185 -0.550 -14.983 1.00 92.25 107 TRP A N 1
ATOM 805 C CA . TRP A 1 107 ? 8.380 -0.497 -13.768 1.00 92.25 107 TRP A CA 1
ATOM 806 C C . TRP A 1 107 ? 7.067 0.256 -13.995 1.00 92.25 107 TRP A C 1
ATOM 808 O O . TRP A 1 107 ? 7.075 1.353 -14.563 1.00 92.25 107 TRP A O 1
ATOM 818 N N . PRO A 1 108 ? 5.930 -0.283 -13.532 1.00 89.94 108 PRO A N 1
ATOM 819 C CA . PRO A 1 108 ? 4.660 0.403 -13.684 1.00 89.94 108 PRO A CA 1
ATOM 820 C C . PRO A 1 108 ? 4.651 1.688 -12.852 1.00 89.94 108 PRO A C 1
ATOM 822 O O . PRO A 1 108 ? 4.807 1.655 -11.635 1.00 89.94 108 PRO A O 1
ATOM 825 N N . HIS A 1 109 ? 4.427 2.823 -13.511 1.00 84.62 109 HIS A N 1
ATOM 826 C CA . HIS A 1 109 ? 4.363 4.130 -12.867 1.00 84.62 109 HIS A CA 1
ATOM 827 C C . HIS A 1 109 ? 3.202 4.973 -13.398 1.00 84.62 109 HIS A C 1
ATOM 829 O O . HIS A 1 109 ? 2.803 4.868 -14.560 1.00 84.62 109 HIS A O 1
ATOM 835 N N . SER A 1 110 ? 2.685 5.880 -12.567 1.00 80.94 110 SER A N 1
ATOM 836 C CA . SER A 1 110 ? 1.666 6.865 -12.977 1.00 80.94 110 SER A CA 1
ATOM 837 C C . SER A 1 110 ? 2.200 7.914 -13.964 1.00 80.94 110 SER A C 1
ATOM 839 O O . SER A 1 110 ? 1.423 8.636 -14.585 1.00 80.94 110 SER A O 1
ATOM 841 N N . SER A 1 111 ? 3.528 8.000 -14.118 1.00 79.94 111 SER A N 1
ATOM 842 C CA . SER A 1 111 ? 4.240 9.075 -14.833 1.00 79.94 111 SER A CA 1
ATOM 843 C C . SER A 1 111 ? 4.111 10.450 -14.168 1.00 79.94 111 SER A C 1
ATOM 845 O O . SER A 1 111 ? 4.537 11.448 -14.745 1.00 79.94 111 SER A O 1
ATOM 847 N N . TRP A 1 112 ? 3.542 10.525 -12.958 1.00 78.25 112 TRP A N 1
ATOM 848 C CA . TRP A 1 112 ? 3.500 11.759 -12.181 1.00 78.25 112 TRP A CA 1
ATOM 849 C C . TRP A 1 112 ? 4.873 12.015 -11.547 1.00 78.25 112 TRP A C 1
ATOM 851 O O . TRP A 1 112 ? 5.339 11.163 -10.789 1.00 78.25 112 TRP A O 1
ATOM 861 N N . PRO A 1 113 ? 5.510 13.177 -11.790 1.00 73.00 113 PRO A N 1
ATOM 862 C CA . PRO A 1 113 ? 6.867 13.456 -11.306 1.00 73.00 113 PRO A CA 1
ATOM 863 C C . PRO A 1 113 ? 7.043 13.320 -9.785 1.00 73.00 113 PRO A C 1
ATOM 865 O O . PRO A 1 113 ? 8.084 12.860 -9.326 1.00 73.00 113 PRO A O 1
ATOM 868 N N . GLY A 1 114 ? 6.012 13.662 -9.003 1.00 73.75 114 GLY A N 1
ATOM 869 C CA . GLY A 1 114 ? 6.030 13.541 -7.539 1.00 73.75 114 GLY A CA 1
ATOM 870 C C . GLY A 1 114 ? 5.646 12.160 -6.995 1.00 73.75 114 GLY A C 1
ATOM 871 O O . GLY A 1 114 ? 5.809 11.910 -5.806 1.00 73.75 114 GLY A O 1
ATOM 872 N N . PHE A 1 115 ? 5.130 11.264 -7.843 1.00 72.38 115 PHE A N 1
ATOM 873 C CA . PHE A 1 115 ? 4.548 9.977 -7.443 1.00 72.38 115 PHE A CA 1
ATOM 874 C C . PHE A 1 115 ? 4.843 8.887 -8.479 1.00 72.38 115 PHE A C 1
ATOM 876 O O . PHE A 1 115 ? 3.935 8.197 -8.953 1.00 72.38 115 PHE A O 1
ATOM 883 N N . ALA A 1 116 ? 6.119 8.749 -8.850 1.00 74.50 116 ALA A N 1
ATOM 884 C CA . ALA A 1 116 ? 6.543 7.797 -9.872 1.00 74.50 116 ALA A CA 1
ATOM 885 C C . ALA A 1 116 ? 6.049 6.378 -9.540 1.00 74.50 116 ALA A C 1
ATOM 887 O O . ALA A 1 116 ? 5.330 5.778 -10.325 1.00 74.50 116 ALA A O 1
ATOM 888 N N . ASP A 1 117 ? 6.262 5.898 -8.320 1.00 83.50 117 ASP A N 1
ATOM 889 C CA . ASP A 1 117 ? 5.900 4.527 -7.937 1.00 83.50 117 ASP A CA 1
ATOM 890 C C . ASP A 1 117 ? 4.446 4.365 -7.455 1.00 83.50 117 ASP A C 1
ATOM 892 O O . ASP A 1 117 ? 4.121 3.419 -6.739 1.00 83.50 117 ASP A O 1
ATOM 896 N N . MET A 1 118 ? 3.559 5.302 -7.800 1.00 86.12 118 MET A N 1
ATOM 897 C CA . MET A 1 118 ? 2.141 5.218 -7.463 1.00 86.12 118 MET A CA 1
ATOM 898 C C . MET A 1 118 ? 1.352 4.524 -8.578 1.00 86.12 118 MET A C 1
ATOM 900 O O . MET A 1 118 ? 1.327 4.973 -9.725 1.00 86.12 118 MET A O 1
ATOM 904 N N . MET A 1 119 ? 0.644 3.459 -8.219 1.00 87.12 119 MET A N 1
ATOM 905 C CA . MET A 1 119 ? -0.240 2.687 -9.083 1.00 87.12 119 MET A CA 1
ATOM 906 C C . MET A 1 119 ? -1.698 3.092 -8.826 1.00 87.12 119 MET A C 1
ATOM 908 O O . MET A 1 119 ? -2.278 2.784 -7.786 1.00 87.12 119 MET A O 1
ATOM 912 N N . GLN A 1 120 ? -2.297 3.798 -9.788 1.00 82.75 120 GLN A N 1
ATOM 913 C CA . GLN A 1 120 ? -3.717 4.208 -9.771 1.00 82.75 120 GLN A CA 1
ATOM 914 C C . GLN A 1 120 ? -4.477 3.806 -11.041 1.00 82.75 120 GLN A C 1
ATOM 916 O O . GLN A 1 120 ? -5.685 3.999 -11.144 1.00 82.75 120 GLN A O 1
ATOM 921 N N . THR A 1 121 ? -3.773 3.279 -12.039 1.00 79.38 121 THR A N 1
ATOM 922 C CA . THR A 1 121 ? -4.352 2.886 -13.325 1.00 79.38 121 THR A CA 1
ATOM 923 C C . THR A 1 121 ? -4.643 1.389 -13.344 1.00 79.38 121 THR A C 1
ATOM 925 O O . THR A 1 121 ? -4.366 0.688 -12.378 1.00 79.38 121 THR A O 1
ATOM 928 N N . ARG A 1 122 ? -5.241 0.892 -14.436 1.00 84.81 122 ARG A N 1
ATOM 929 C CA . ARG A 1 122 ? -5.395 -0.551 -14.714 1.00 84.81 122 ARG A CA 1
ATOM 930 C C . ARG A 1 122 ? -5.986 -1.359 -13.554 1.00 84.81 122 ARG A C 1
ATOM 932 O O . ARG A 1 122 ? -5.527 -2.452 -13.264 1.00 84.81 122 ARG A O 1
ATOM 939 N N . GLN A 1 123 ? -7.014 -0.811 -12.906 1.00 88.38 123 GLN A N 1
ATOM 940 C CA . GLN A 1 123 ? -7.705 -1.460 -11.788 1.00 88.38 123 GLN A CA 1
ATOM 941 C C . GLN A 1 123 ? -6.841 -1.654 -10.526 1.00 88.38 123 GLN A C 1
ATOM 943 O O . GLN A 1 123 ? -7.232 -2.421 -9.654 1.00 88.38 123 GLN A O 1
ATOM 948 N N . ALA A 1 124 ? -5.734 -0.913 -10.363 1.00 88.38 124 ALA A N 1
ATOM 949 C CA . ALA A 1 124 ? -4.895 -0.953 -9.156 1.00 88.38 124 ALA A CA 1
ATOM 950 C C . ALA A 1 124 ? -5.685 -0.778 -7.846 1.00 88.38 124 ALA A C 1
ATOM 952 O O . ALA A 1 124 ? -5.320 -1.362 -6.831 1.00 88.38 124 ALA A O 1
ATOM 953 N N . GLY A 1 125 ? -6.784 -0.016 -7.871 1.00 86.75 125 GLY A N 1
ATOM 954 C CA . GLY A 1 125 ? -7.659 0.151 -6.710 1.00 86.75 125 GLY A CA 1
ATOM 955 C C . GLY A 1 125 ? -8.298 -1.149 -6.207 1.00 86.75 125 GLY A C 1
ATOM 956 O O . GLY A 1 125 ? -8.462 -1.328 -5.009 1.00 86.75 125 GLY A O 1
ATOM 957 N N . TRP A 1 126 ? -8.552 -2.106 -7.099 1.00 89.19 126 TRP A N 1
ATOM 958 C CA . TRP A 1 126 ? -9.212 -3.374 -6.776 1.00 89.19 126 TRP A CA 1
ATOM 959 C C . TRP A 1 126 ? -8.255 -4.449 -6.253 1.00 89.19 126 TRP A C 1
ATOM 961 O O . TRP A 1 126 ? -8.698 -5.493 -5.782 1.00 89.19 126 TRP A O 1
ATOM 971 N N . VAL A 1 127 ? -6.939 -4.216 -6.317 1.00 92.50 127 VAL A N 1
ATOM 972 C CA . VAL A 1 127 ? -5.924 -5.197 -5.885 1.00 92.50 127 VAL A CA 1
ATOM 973 C C . VAL A 1 127 ? -6.074 -5.546 -4.400 1.00 92.50 127 VAL A C 1
ATOM 975 O O . VAL A 1 127 ? -5.761 -6.661 -3.991 1.00 92.50 127 VAL A O 1
ATOM 978 N N . PHE A 1 128 ? -6.602 -4.613 -3.606 1.00 91.75 128 PHE A N 1
ATOM 979 C CA . PHE A 1 128 ? -6.660 -4.693 -2.149 1.00 91.75 128 PHE A CA 1
ATOM 980 C C . PHE A 1 128 ? -8.070 -4.590 -1.574 1.00 91.75 128 PHE A C 1
ATOM 982 O O . PHE A 1 128 ? -8.232 -4.154 -0.434 1.00 91.75 128 PHE A O 1
ATOM 989 N N . SER A 1 129 ? -9.095 -4.988 -2.332 1.00 89.69 129 SER A N 1
ATOM 990 C CA . SER A 1 129 ? -10.476 -4.934 -1.838 1.00 89.69 129 SER A CA 1
ATOM 991 C C . SER A 1 129 ? -10.656 -5.715 -0.530 1.00 89.69 129 SER A C 1
ATOM 993 O O . SER A 1 129 ? -11.301 -5.227 0.385 1.00 89.69 129 SER A O 1
ATOM 995 N N . ASP A 1 130 ? -10.015 -6.873 -0.378 1.00 91.19 130 ASP A N 1
ATOM 996 C CA . ASP A 1 130 ? -10.057 -7.656 0.864 1.00 91.19 130 ASP A CA 1
ATOM 997 C C . ASP A 1 130 ? -9.318 -6.984 2.027 1.00 91.19 130 ASP A C 1
ATOM 999 O O . ASP A 1 130 ? -9.802 -6.984 3.156 1.00 91.19 130 ASP A O 1
ATOM 1003 N N . LEU A 1 131 ? -8.163 -6.369 1.760 1.00 90.12 131 LEU A N 1
ATOM 1004 C CA . LEU A 1 131 ? -7.433 -5.610 2.771 1.00 90.12 131 LEU A CA 1
ATOM 1005 C C . LEU A 1 131 ? -8.268 -4.427 3.270 1.00 90.12 131 LEU A C 1
ATOM 1007 O O . LEU A 1 131 ? -8.243 -4.114 4.459 1.00 90.12 131 LEU A O 1
ATOM 1011 N N . ARG A 1 132 ? -9.037 -3.788 2.388 1.00 87.75 132 ARG A N 1
ATOM 1012 C CA . ARG A 1 132 ? -9.984 -2.750 2.790 1.00 87.75 132 ARG A CA 1
ATOM 1013 C C . ARG A 1 132 ? -11.052 -3.293 3.731 1.00 87.75 132 ARG A C 1
ATOM 1015 O O . ARG A 1 132 ? -11.274 -2.660 4.758 1.00 87.75 132 ARG A O 1
ATOM 1022 N N . GLU A 1 133 ? -11.662 -4.436 3.430 1.00 90.50 133 GLU A N 1
ATOM 1023 C CA . GLU A 1 133 ? -12.656 -5.047 4.327 1.00 90.50 133 GLU A CA 1
ATOM 1024 C C . GLU A 1 133 ? -12.046 -5.369 5.700 1.00 90.50 133 GLU A C 1
ATOM 1026 O O . GLU A 1 133 ? -12.634 -5.062 6.738 1.00 90.50 133 GLU A O 1
ATOM 1031 N N . ILE A 1 134 ? -10.804 -5.865 5.725 1.00 91.19 134 ILE A N 1
ATOM 1032 C CA . ILE A 1 134 ? -10.056 -6.098 6.969 1.00 91.19 134 ILE A CA 1
ATOM 1033 C C . ILE A 1 134 ? -9.891 -4.797 7.771 1.00 91.19 134 ILE A C 1
ATOM 1035 O O . ILE A 1 134 ? -10.108 -4.779 8.983 1.00 91.19 134 ILE A O 1
ATOM 1039 N N . LEU A 1 135 ? -9.506 -3.695 7.123 1.00 90.06 135 LEU A N 1
ATOM 1040 C CA . LEU A 1 135 ? -9.339 -2.401 7.794 1.00 90.06 135 LEU A CA 1
ATOM 1041 C C . LEU A 1 135 ? -10.683 -1.803 8.233 1.00 90.06 135 LEU A C 1
ATOM 1043 O O . LEU A 1 135 ? -10.757 -1.200 9.306 1.00 90.06 135 LEU A O 1
ATOM 1047 N N . ALA A 1 136 ? -11.738 -1.987 7.437 1.00 89.50 136 ALA A N 1
ATOM 1048 C CA . ALA A 1 136 ? -13.100 -1.586 7.770 1.00 89.50 136 ALA A CA 1
ATOM 1049 C C . ALA A 1 136 ? -13.553 -2.247 9.069 1.00 89.50 136 ALA A C 1
ATOM 1051 O O . ALA A 1 136 ? -13.913 -1.560 10.027 1.00 89.50 136 ALA A O 1
ATOM 1052 N N . GLU A 1 137 ? -13.428 -3.568 9.143 1.00 90.50 137 GLU A N 1
ATOM 1053 C CA . GLU A 1 137 ? -13.814 -4.345 10.311 1.00 90.50 137 GLU A CA 1
ATOM 1054 C C . GLU A 1 137 ? -12.941 -4.016 11.530 1.00 90.50 137 GLU A C 1
ATOM 1056 O O . GLU A 1 137 ? -13.456 -3.717 12.613 1.00 90.50 137 GLU A O 1
ATOM 1061 N N . ARG A 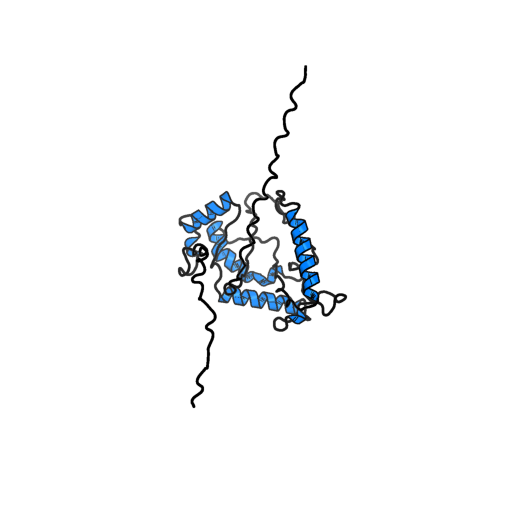1 138 ? -11.613 -4.057 11.371 1.00 89.88 138 ARG A N 1
ATOM 1062 C CA . ARG A 1 138 ? -10.671 -4.008 12.500 1.00 89.88 138 ARG A CA 1
ATOM 1063 C C . ARG A 1 138 ? -10.414 -2.603 13.018 1.00 89.88 138 ARG A C 1
ATOM 1065 O O . ARG A 1 138 ? -10.169 -2.443 14.208 1.00 89.88 138 ARG A O 1
ATOM 1072 N N . VAL A 1 139 ? -10.438 -1.592 12.157 1.00 90.44 139 VAL A N 1
ATOM 1073 C CA . VAL A 1 139 ? -10.029 -0.230 12.521 1.00 90.44 139 VAL A CA 1
ATOM 1074 C C . VAL A 1 139 ? -11.211 0.717 12.434 1.00 90.44 139 VAL A C 1
ATOM 1076 O O . VAL A 1 139 ? -11.628 1.294 13.439 1.00 90.44 139 VAL A O 1
ATOM 1079 N N . PHE A 1 140 ? -11.771 0.876 11.240 1.00 88.88 140 PHE A N 1
ATOM 1080 C CA . PHE A 1 140 ? -12.696 1.970 10.983 1.00 88.88 140 PHE A CA 1
ATOM 1081 C C . PHE A 1 140 ? -14.038 1.793 11.689 1.00 88.88 140 PHE A C 1
ATOM 1083 O O . PHE A 1 140 ? -14.520 2.758 12.277 1.00 88.88 140 PHE A O 1
ATOM 1090 N N . SER A 1 141 ? -14.581 0.574 11.753 1.00 89.31 141 SER A N 1
ATOM 1091 C CA . SER A 1 141 ? -15.825 0.303 12.484 1.00 89.31 141 SER A CA 1
ATOM 1092 C C . SER A 1 141 ? -15.713 0.634 13.972 1.00 89.31 141 SER A C 1
ATOM 1094 O O . SER A 1 141 ? -16.676 1.098 14.577 1.00 89.31 141 SER A O 1
ATOM 1096 N N . LYS A 1 142 ? -14.525 0.455 14.563 1.00 88.56 142 LYS A N 1
ATOM 1097 C CA . LYS A 1 142 ? -14.274 0.701 15.992 1.00 88.56 142 LYS A CA 1
ATOM 1098 C C . LYS A 1 142 ? -14.080 2.178 16.293 1.00 88.56 142 LYS A C 1
ATOM 1100 O O . LYS A 1 142 ? -14.529 2.666 17.325 1.00 88.56 142 LYS A O 1
ATOM 1105 N N . ILE A 1 143 ? -13.424 2.888 15.380 1.00 85.69 143 ILE A N 1
ATOM 1106 C CA . ILE A 1 143 ? -13.200 4.324 15.505 1.00 85.69 143 ILE A CA 1
ATOM 1107 C C . ILE A 1 143 ? -14.510 5.058 15.193 1.00 85.69 143 ILE A C 1
ATOM 1109 O O . ILE A 1 143 ? -15.055 5.746 16.051 1.00 85.69 143 ILE A O 1
ATOM 1113 N N . PHE A 1 144 ? -15.054 4.881 13.994 1.00 85.06 144 PHE A N 1
ATOM 1114 C CA . PHE A 1 144 ? -16.156 5.688 13.468 1.00 85.06 144 PHE A CA 1
ATOM 1115 C C . PHE A 1 144 ? -17.552 5.128 13.765 1.00 85.06 144 PHE A C 1
ATOM 1117 O O . PHE A 1 144 ? -18.539 5.806 13.490 1.00 85.06 144 PHE A O 1
ATOM 1124 N N . GLY A 1 145 ? -17.654 3.923 14.334 1.00 87.12 145 GLY A N 1
ATOM 1125 C CA . GLY A 1 145 ? -18.940 3.296 14.655 1.00 87.12 145 GLY A CA 1
ATOM 1126 C C . GLY A 1 145 ? -19.708 2.788 13.432 1.00 87.12 145 GLY A C 1
ATOM 1127 O O . GLY A 1 145 ? -20.906 2.543 13.532 1.00 87.12 145 GLY A O 1
ATOM 1128 N N . THR A 1 146 ? -19.045 2.659 12.279 1.00 85.88 146 THR A N 1
ATOM 1129 C CA . THR A 1 146 ? -19.640 2.178 11.026 1.00 85.88 146 THR A CA 1
ATOM 1130 C C . THR A 1 146 ? -18.602 1.455 10.168 1.00 85.88 146 THR A C 1
ATOM 1132 O O . THR A 1 146 ? -17.447 1.875 10.094 1.00 85.88 146 THR A O 1
ATOM 1135 N N . ASP A 1 147 ? -19.011 0.364 9.529 1.00 83.06 147 ASP A N 1
ATOM 1136 C CA . ASP A 1 147 ? -18.257 -0.374 8.508 1.00 83.06 147 ASP A CA 1
ATOM 1137 C C . ASP A 1 147 ? -18.641 0.044 7.076 1.00 83.06 147 ASP A C 1
ATOM 1139 O O . ASP A 1 147 ? -17.970 -0.337 6.117 1.00 83.06 147 ASP A O 1
ATOM 1143 N N . ALA A 1 148 ? -19.665 0.892 6.922 1.00 82.88 148 ALA A N 1
ATOM 1144 C CA . ALA A 1 148 ? -20.110 1.437 5.644 1.00 82.88 148 ALA A CA 1
ATOM 1145 C C . ALA A 1 148 ? -19.137 2.512 5.129 1.00 82.88 148 ALA A C 1
ATOM 1147 O O . ALA A 1 148 ? -19.411 3.713 5.161 1.00 82.88 148 ALA A O 1
ATOM 1148 N N . LEU A 1 149 ? -17.969 2.075 4.661 1.00 78.25 149 LEU A N 1
ATOM 1149 C CA . LEU A 1 149 ? -16.945 2.947 4.099 1.00 78.25 149 LEU A CA 1
ATOM 1150 C C . LEU A 1 149 ? -17.145 3.111 2.601 1.00 78.25 149 LEU A C 1
ATOM 1152 O O . LEU A 1 149 ? -17.082 2.140 1.846 1.00 78.25 149 LEU A O 1
ATOM 1156 N N . LEU A 1 150 ? -17.293 4.356 2.159 1.00 77.88 150 LEU A N 1
ATOM 1157 C CA . LEU A 1 150 ? -17.191 4.707 0.751 1.00 77.88 150 LEU A CA 1
ATOM 1158 C C . LEU A 1 150 ? -15.750 5.114 0.444 1.00 77.88 150 LEU A C 1
ATOM 1160 O O . LEU A 1 150 ? -15.249 6.093 0.992 1.00 77.88 150 LEU A O 1
ATOM 1164 N N . CYS A 1 151 ? -15.098 4.387 -0.458 1.00 73.88 151 CYS A N 1
ATOM 1165 C CA . CYS A 1 151 ? -13.792 4.781 -0.965 1.00 73.88 151 CYS A CA 1
ATOM 1166 C C . CYS A 1 151 ? -13.952 5.464 -2.324 1.00 73.88 151 CYS A C 1
ATOM 1168 O O . CYS A 1 151 ? -14.441 4.857 -3.275 1.00 73.88 151 CYS A O 1
ATOM 1170 N N . THR A 1 152 ? -13.563 6.736 -2.413 1.00 69.31 152 THR A N 1
ATOM 1171 C CA . THR A 1 152 ? -13.656 7.522 -3.655 1.00 69.31 152 THR A CA 1
ATOM 1172 C C . THR A 1 152 ? -12.474 7.282 -4.588 1.00 69.31 152 THR A C 1
ATOM 1174 O O . THR A 1 152 ? -12.593 7.464 -5.799 1.00 69.31 152 THR A O 1
ATOM 1177 N N . LYS A 1 153 ? -11.325 6.871 -4.041 1.00 76.56 153 LYS A N 1
ATOM 1178 C CA . LYS A 1 153 ? -10.110 6.616 -4.808 1.00 76.56 153 LYS A CA 1
ATOM 1179 C C . LYS A 1 153 ? -9.245 5.572 -4.121 1.00 76.56 153 LYS A C 1
ATOM 1181 O O . LYS A 1 153 ? -8.830 5.754 -2.982 1.00 76.56 153 LYS A O 1
ATOM 1186 N N . GLU A 1 154 ? -8.911 4.528 -4.866 1.00 79.00 154 GLU A N 1
ATOM 1187 C CA . GLU A 1 154 ? -8.026 3.460 -4.416 1.00 79.00 154 GLU A CA 1
ATOM 1188 C C . GLU A 1 154 ? -6.820 3.350 -5.344 1.00 79.00 154 GLU A C 1
ATOM 1190 O O . GLU A 1 154 ? -6.875 3.623 -6.545 1.00 79.00 154 GLU A O 1
ATOM 1195 N N . GLY A 1 155 ? -5.705 2.965 -4.750 1.00 86.44 155 GLY A N 1
ATOM 1196 C CA . GLY A 1 155 ? -4.434 2.757 -5.409 1.00 86.44 155 GLY A CA 1
ATOM 1197 C C . GLY A 1 155 ? -3.401 2.423 -4.353 1.00 86.44 155 GLY A C 1
ATOM 1198 O O . GLY A 1 155 ? -3.676 2.463 -3.153 1.00 86.44 155 GLY A O 1
ATOM 1199 N N . PHE A 1 156 ? -2.200 2.108 -4.794 1.00 89.38 156 PHE A N 1
ATOM 1200 C CA . PHE A 1 156 ? -1.110 1.824 -3.881 1.00 89.38 156 PHE A CA 1
ATOM 1201 C C . PHE A 1 156 ? 0.172 2.432 -4.408 1.00 89.38 156 PHE A C 1
ATOM 1203 O O . PHE A 1 156 ? 0.331 2.649 -5.606 1.00 89.38 156 PHE A O 1
ATOM 1210 N N . THR A 1 157 ? 1.086 2.719 -3.495 1.00 88.12 157 THR A N 1
ATOM 1211 C CA . THR A 1 157 ? 2.458 3.048 -3.852 1.00 88.12 157 THR A CA 1
ATOM 1212 C C . THR A 1 157 ? 3.289 1.825 -3.540 1.00 88.12 157 THR A C 1
ATOM 1214 O O . THR A 1 157 ? 3.351 1.411 -2.383 1.00 88.12 157 THR A O 1
ATOM 1217 N N . PHE A 1 158 ? 3.920 1.251 -4.556 1.00 89.25 158 PHE A N 1
ATOM 1218 C CA . PHE A 1 158 ? 4.870 0.169 -4.360 1.00 89.25 158 PHE A CA 1
ATOM 1219 C C . PHE A 1 158 ? 6.240 0.659 -4.788 1.00 89.25 158 PHE A C 1
ATOM 1221 O O . PHE A 1 158 ? 6.592 0.632 -5.967 1.00 89.25 158 PHE A O 1
ATOM 1228 N N . LEU A 1 159 ? 6.976 1.180 -3.803 1.00 85.00 159 LEU A N 1
ATOM 1229 C CA . LEU A 1 159 ? 8.307 1.719 -4.026 1.00 85.00 159 LEU A CA 1
ATOM 1230 C C . LEU A 1 159 ? 9.190 0.627 -4.604 1.00 85.00 159 LEU A C 1
ATOM 1232 O O . LEU A 1 159 ? 9.352 -0.439 -4.000 1.00 85.00 159 LEU A O 1
ATOM 1236 N N . ARG A 1 160 ? 9.778 0.917 -5.762 1.00 84.44 160 ARG A N 1
ATOM 1237 C CA . ARG A 1 160 ? 10.766 0.020 -6.339 1.00 84.44 160 ARG A CA 1
ATOM 1238 C C . ARG A 1 160 ? 11.923 -0.108 -5.349 1.00 84.44 160 ARG A C 1
ATOM 1240 O O . ARG A 1 160 ? 12.415 0.920 -4.867 1.00 84.44 160 ARG A O 1
ATOM 1247 N N . PRO A 1 161 ? 12.405 -1.324 -5.050 1.00 81.31 161 PRO A N 1
ATOM 1248 C CA . PRO A 1 161 ? 13.610 -1.467 -4.249 1.00 81.31 161 PRO A CA 1
ATOM 1249 C C . PRO A 1 161 ? 14.778 -0.696 -4.878 1.00 81.31 161 PRO A C 1
ATOM 1251 O O . PRO A 1 161 ? 14.787 -0.399 -6.075 1.00 81.31 161 PRO A O 1
ATOM 1254 N N . LEU A 1 162 ? 15.772 -0.325 -4.074 1.00 76.06 162 LEU A N 1
ATOM 1255 C CA . LEU A 1 162 ? 16.939 0.384 -4.595 1.00 76.06 162 LEU A CA 1
ATOM 1256 C C . LEU A 1 162 ? 17.850 -0.586 -5.345 1.00 76.06 162 LEU A C 1
ATOM 1258 O O . LEU A 1 162 ? 18.233 -1.621 -4.804 1.00 76.06 162 LEU A O 1
ATOM 1262 N N . ALA A 1 163 ? 18.249 -0.196 -6.557 1.00 74.00 163 ALA A N 1
ATOM 1263 C CA . ALA A 1 163 ? 19.159 -0.992 -7.371 1.00 74.00 163 ALA A CA 1
ATOM 1264 C C . ALA A 1 163 ? 20.497 -1.181 -6.646 1.00 74.00 163 ALA A C 1
ATOM 1266 O O . ALA A 1 163 ? 20.909 -0.311 -5.860 1.00 74.00 163 ALA A O 1
ATOM 1267 N N . ASP A 1 164 ? 21.219 -2.258 -6.971 1.00 76.06 164 ASP A N 1
ATOM 1268 C CA . ASP A 1 164 ? 22.612 -2.436 -6.548 1.00 76.06 164 ASP A CA 1
ATOM 1269 C C . ASP A 1 164 ? 23.395 -1.124 -6.788 1.00 76.06 164 ASP A C 1
ATOM 1271 O O . ASP A 1 164 ? 23.198 -0.467 -7.817 1.00 76.06 164 ASP A O 1
ATOM 1275 N N . PRO A 1 165 ? 24.262 -0.682 -5.854 1.00 76.31 165 PRO A N 1
ATOM 1276 C CA . PRO A 1 165 ? 25.116 0.496 -6.031 1.00 76.31 165 PRO A CA 1
ATOM 1277 C C . PRO A 1 165 ? 25.828 0.593 -7.386 1.00 76.31 165 PRO A C 1
ATOM 1279 O O . PRO A 1 165 ? 26.092 1.696 -7.866 1.00 76.31 165 PRO A O 1
ATOM 1282 N N . ARG A 1 166 ? 26.139 -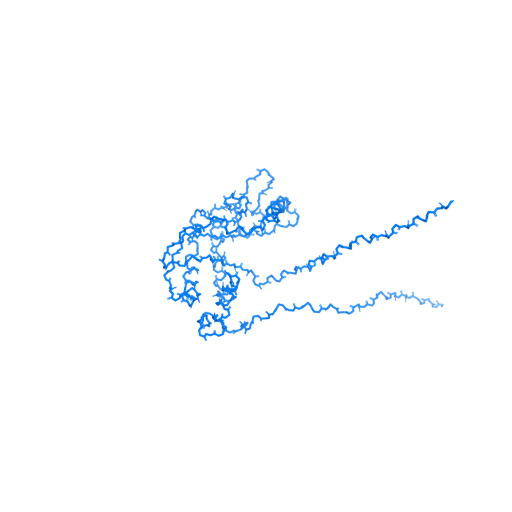0.555 -7.985 1.00 77.88 166 ARG A N 1
ATOM 1283 C CA . ARG A 1 166 ? 26.846 -0.714 -9.255 1.00 77.88 166 ARG A CA 1
ATOM 1284 C C . ARG A 1 166 ? 25.912 -0.692 -10.467 1.00 77.88 166 ARG A C 1
ATOM 1286 O O . ARG A 1 166 ? 26.406 -0.575 -11.584 1.00 77.88 166 ARG A O 1
ATOM 1293 N N . HIS A 1 167 ? 24.595 -0.778 -10.273 1.00 77.75 167 HIS A N 1
ATOM 1294 C CA . HIS A 1 167 ? 23.631 -0.798 -11.367 1.00 77.75 167 HIS A CA 1
ATOM 1295 C C . HIS A 1 167 ? 23.570 0.577 -12.066 1.00 77.75 167 HIS A C 1
ATOM 1297 O O . HIS A 1 167 ? 23.386 1.604 -11.397 1.00 77.75 167 HIS A O 1
ATOM 1303 N N . PRO A 1 168 ? 23.674 0.642 -13.407 1.00 73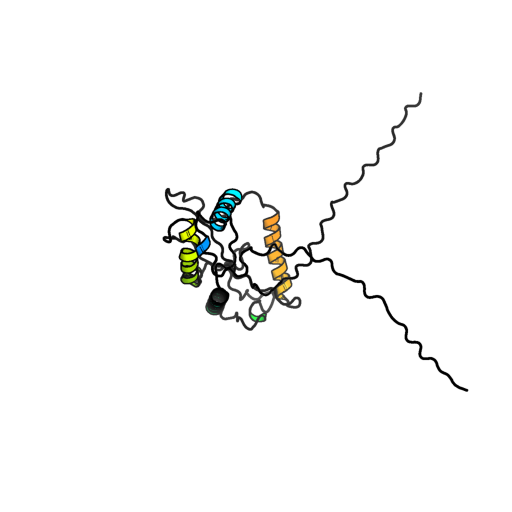.69 168 PRO A N 1
ATOM 1304 C CA . PRO A 1 168 ? 23.753 1.906 -14.147 1.00 73.69 168 PRO A CA 1
ATOM 1305 C C . PRO A 1 168 ? 22.523 2.807 -13.945 1.00 73.69 168 PRO A C 1
ATOM 1307 O O . PRO A 1 168 ? 22.655 4.030 -13.875 1.00 73.69 168 PRO A O 1
ATOM 1310 N N . ALA A 1 169 ? 21.336 2.220 -13.757 1.00 73.06 169 ALA A N 1
ATOM 1311 C CA . ALA A 1 169 ? 20.099 2.970 -13.517 1.00 73.06 169 ALA A CA 1
ATOM 1312 C C . ALA A 1 169 ? 20.048 3.686 -12.150 1.00 73.06 169 ALA A C 1
ATOM 1314 O O . ALA A 1 169 ? 19.269 4.627 -11.980 1.00 73.06 169 ALA A O 1
ATOM 1315 N N . ARG A 1 170 ? 20.891 3.304 -11.176 1.00 77.31 170 ARG A N 1
ATOM 1316 C CA . ARG A 1 170 ? 20.823 3.844 -9.808 1.00 77.31 170 ARG A CA 1
ATOM 1317 C C . ARG A 1 170 ? 21.056 5.349 -9.751 1.00 77.31 170 ARG A C 1
ATOM 1319 O O . ARG A 1 170 ? 20.365 6.036 -9.006 1.00 77.31 170 ARG A O 1
ATOM 1326 N N . ARG A 1 171 ? 22.010 5.878 -10.529 1.00 74.44 171 ARG A N 1
ATOM 1327 C CA . ARG A 1 171 ? 22.305 7.324 -10.527 1.00 74.44 171 ARG A CA 1
ATOM 1328 C C . ARG A 1 171 ? 21.101 8.142 -10.984 1.00 74.44 171 ARG A C 1
ATOM 1330 O O . ARG A 1 171 ? 20.809 9.164 -10.376 1.00 74.44 171 ARG A O 1
ATOM 1337 N N . ARG A 1 172 ? 20.386 7.668 -12.008 1.00 73.56 172 ARG A N 1
ATOM 1338 C CA . ARG A 1 172 ? 19.178 8.323 -12.524 1.00 73.56 172 ARG A CA 1
ATOM 1339 C C . ARG A 1 172 ? 18.051 8.296 -11.493 1.00 73.56 172 ARG A C 1
ATOM 1341 O O . ARG A 1 172 ? 17.468 9.338 -11.224 1.00 73.56 172 ARG A O 1
ATOM 1348 N N . LEU A 1 173 ? 17.809 7.144 -10.867 1.00 70.81 173 LEU A N 1
ATOM 1349 C CA . LEU A 1 173 ? 16.818 7.010 -9.792 1.00 70.81 173 LEU A CA 1
ATOM 1350 C C . LEU A 1 173 ? 17.144 7.902 -8.592 1.00 70.81 173 LEU A C 1
ATOM 1352 O O . LEU A 1 173 ? 16.269 8.590 -8.084 1.00 70.81 173 LEU A O 1
ATOM 1356 N N . GLN A 1 174 ? 18.409 7.961 -8.171 1.00 74.19 174 GLN A N 1
ATOM 1357 C CA . GLN A 1 174 ? 18.832 8.866 -7.100 1.00 74.19 174 GLN A CA 1
ATOM 1358 C C . GLN A 1 174 ? 18.641 10.337 -7.475 1.00 74.19 174 GLN A C 1
ATOM 1360 O O . GLN A 1 174 ? 18.243 11.123 -6.625 1.00 74.19 174 GLN A O 1
ATOM 1365 N N . GLN A 1 175 ? 18.893 10.714 -8.730 1.00 73.12 175 GLN A N 1
ATOM 1366 C CA . GLN A 1 175 ? 18.635 12.071 -9.215 1.00 73.12 175 GLN A CA 1
ATOM 1367 C C . GLN A 1 175 ? 17.140 12.394 -9.253 1.00 73.12 175 GLN A C 1
ATOM 1369 O O . GLN A 1 175 ? 16.762 13.490 -8.855 1.00 73.12 175 GLN A O 1
ATOM 1374 N N . GLN A 1 176 ? 16.294 11.453 -9.678 1.00 69.69 176 GLN A N 1
ATOM 1375 C CA . GLN A 1 176 ? 14.838 11.616 -9.655 1.00 69.69 176 GLN A CA 1
ATOM 1376 C C . GLN A 1 176 ? 14.322 11.760 -8.220 1.00 69.69 176 GLN A C 1
ATOM 1378 O O . GLN A 1 176 ? 13.625 12.722 -7.928 1.00 69.69 176 GLN A O 1
ATOM 1383 N N . LEU A 1 177 ? 14.745 10.881 -7.306 1.00 67.38 177 LEU A N 1
ATOM 1384 C CA . LEU A 1 177 ? 14.388 10.960 -5.887 1.00 67.38 177 LEU A CA 1
ATOM 1385 C C . LEU A 1 177 ? 14.867 12.268 -5.245 1.00 67.38 177 LEU A C 1
ATOM 1387 O O . LEU A 1 177 ? 14.115 12.900 -4.508 1.00 67.38 177 LEU A O 1
ATOM 1391 N N . ALA A 1 178 ? 16.096 12.699 -5.541 1.00 71.19 178 ALA A N 1
ATOM 1392 C CA . ALA A 1 178 ? 16.634 13.962 -5.044 1.00 71.19 178 ALA A CA 1
ATOM 1393 C C . ALA A 1 178 ? 15.884 15.176 -5.616 1.00 71.19 178 ALA A C 1
ATOM 1395 O O . ALA A 1 178 ? 15.685 16.152 -4.897 1.00 71.19 178 ALA A O 1
ATOM 1396 N N . ALA A 1 179 ? 15.442 15.120 -6.876 1.00 67.31 179 ALA A N 1
ATOM 1397 C CA . ALA A 1 179 ? 14.613 16.162 -7.477 1.00 67.31 179 ALA A CA 1
ATOM 1398 C C . ALA A 1 179 ? 13.238 16.241 -6.795 1.00 67.31 179 ALA A C 1
ATOM 1400 O O . ALA A 1 179 ? 12.828 17.328 -6.397 1.00 67.31 179 ALA A O 1
ATOM 1401 N N . THR A 1 180 ? 12.582 15.100 -6.554 1.00 63.22 180 THR A N 1
ATOM 1402 C CA . THR A 1 180 ? 11.314 15.044 -5.808 1.00 63.22 180 THR A CA 1
ATOM 1403 C C . THR A 1 180 ? 11.469 15.574 -4.376 1.00 63.22 180 THR A C 1
ATOM 1405 O O . THR A 1 180 ? 10.610 16.304 -3.889 1.00 63.22 180 THR A O 1
ATOM 1408 N N . GLN A 1 181 ? 12.578 15.258 -3.697 1.00 62.41 181 GLN A N 1
ATOM 1409 C CA . GLN A 1 181 ? 12.868 15.776 -2.352 1.00 62.41 181 GLN A CA 1
ATOM 1410 C C . GLN A 1 181 ? 13.127 17.289 -2.348 1.00 62.41 181 GLN A C 1
ATOM 1412 O O . GLN A 1 181 ? 12.608 17.993 -1.485 1.00 62.41 181 GLN A O 1
ATOM 1417 N N . ALA A 1 182 ? 13.873 17.809 -3.327 1.00 60.59 182 ALA A N 1
ATOM 1418 C CA . ALA A 1 182 ? 14.141 19.241 -3.450 1.00 60.59 182 ALA A CA 1
ATOM 1419 C C . ALA A 1 182 ? 12.868 20.060 -3.740 1.00 60.59 182 ALA A C 1
ATOM 1421 O O . ALA A 1 182 ? 12.746 21.191 -3.266 1.00 60.59 182 ALA A O 1
ATOM 1422 N N . GLU A 1 183 ? 11.905 19.490 -4.471 1.00 56.47 183 GLU A N 1
ATOM 1423 C CA . GLU A 1 183 ? 10.581 20.094 -4.669 1.00 56.47 183 GLU A CA 1
ATOM 1424 C C . GLU A 1 183 ? 9.741 20.105 -3.378 1.00 56.47 183 GLU A C 1
ATOM 1426 O O . GLU A 1 183 ? 8.994 21.057 -3.140 1.00 56.47 183 GLU A O 1
ATOM 1431 N N . GLY A 1 184 ? 9.899 19.098 -2.511 1.00 50.34 184 GLY A N 1
ATOM 1432 C CA . GLY A 1 184 ? 9.231 19.021 -1.207 1.00 50.34 184 GLY A CA 1
ATOM 1433 C C . GLY A 1 184 ? 9.793 19.989 -0.158 1.00 50.34 184 GLY A C 1
ATOM 1434 O O . GLY A 1 184 ? 9.030 20.658 0.542 1.00 50.34 184 GLY A O 1
ATOM 1435 N N . ASP A 1 185 ? 11.119 20.129 -0.085 1.00 50.50 185 ASP A N 1
ATOM 1436 C CA . ASP A 1 185 ? 11.795 20.951 0.932 1.00 50.50 185 ASP A CA 1
ATOM 1437 C C . ASP A 1 185 ? 11.628 22.468 0.708 1.00 50.50 185 ASP A C 1
ATOM 1439 O O . ASP A 1 185 ? 11.757 23.261 1.644 1.00 50.50 185 ASP A O 1
ATOM 1443 N N . GLY A 1 186 ? 11.289 22.900 -0.512 1.00 44.34 186 GLY A N 1
ATOM 1444 C CA . GLY A 1 186 ? 11.052 24.312 -0.836 1.00 44.34 186 GLY A CA 1
ATOM 1445 C C . GLY A 1 186 ? 9.662 24.840 -0.458 1.00 44.34 186 GLY A C 1
ATOM 1446 O O . GLY A 1 186 ? 9.455 26.056 -0.431 1.00 44.34 186 GLY A O 1
ATOM 1447 N N . ALA A 1 187 ? 8.697 23.959 -0.174 1.00 42.09 187 ALA A N 1
ATOM 1448 C CA . ALA A 1 187 ? 7.304 24.351 0.026 1.00 42.09 187 ALA A CA 1
ATOM 1449 C C . ALA A 1 187 ? 6.512 23.402 0.937 1.00 42.09 187 ALA A C 1
ATOM 1451 O O . ALA A 1 187 ? 5.323 23.191 0.707 1.00 42.09 187 ALA A O 1
ATOM 1452 N N . ALA A 1 188 ? 7.088 22.977 2.066 1.00 40.25 188 ALA A N 1
ATOM 1453 C CA . ALA A 1 188 ? 6.315 22.546 3.240 1.00 40.25 188 ALA A CA 1
ATOM 1454 C C . ALA A 1 188 ? 5.542 23.721 3.896 1.00 40.25 188 ALA A C 1
ATOM 1456 O O . ALA A 1 188 ? 5.341 23.783 5.108 1.00 40.25 188 ALA A O 1
ATOM 1457 N N . ARG A 1 189 ? 5.095 24.697 3.091 1.00 43.19 189 ARG A N 1
ATOM 1458 C CA . ARG A 1 189 ? 3.926 25.500 3.430 1.00 43.19 189 ARG A CA 1
ATOM 1459 C C . ARG A 1 189 ? 2.775 24.520 3.561 1.00 43.19 189 ARG A C 1
ATOM 1461 O O . ARG A 1 189 ? 2.721 23.554 2.812 1.00 43.19 189 ARG A O 1
ATOM 1468 N N . VAL A 1 190 ? 1.877 24.812 4.493 1.00 42.81 190 VAL A N 1
ATOM 1469 C CA . VAL A 1 190 ? 0.579 24.170 4.719 1.00 42.81 190 VAL A CA 1
ATOM 1470 C C . VAL A 1 190 ? -0.216 24.124 3.407 1.00 42.81 190 VAL A C 1
ATOM 1472 O O . VAL A 1 190 ? -1.138 24.897 3.174 1.00 42.81 190 VAL A O 1
ATOM 1475 N N . LYS A 1 191 ? 0.179 23.249 2.492 1.00 39.66 191 LYS A N 1
ATOM 1476 C CA . LYS A 1 191 ? -0.643 22.760 1.413 1.00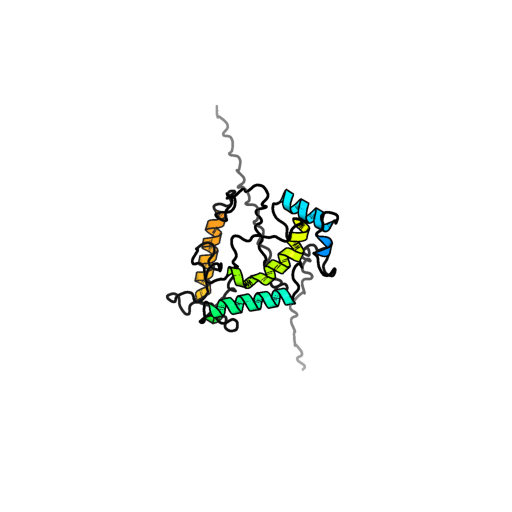 39.66 191 LYS A CA 1
ATOM 1477 C C . LYS A 1 191 ? -1.498 21.726 2.111 1.00 39.66 191 LYS A C 1
ATOM 1479 O O . LYS A 1 191 ? -1.102 20.577 2.273 1.00 39.66 191 LYS A O 1
ATOM 1484 N N . THR A 1 192 ? -2.634 22.193 2.622 1.00 42.41 192 THR A N 1
ATOM 1485 C CA . THR A 1 192 ? -3.828 21.361 2.785 1.00 42.41 192 THR A CA 1
ATOM 1486 C C . THR A 1 192 ? -3.835 20.385 1.607 1.00 42.41 192 THR A C 1
ATOM 1488 O O . THR A 1 192 ? -3.855 20.852 0.469 1.00 42.41 192 THR A O 1
ATOM 1491 N N . GLY A 1 193 ? -3.614 19.092 1.888 1.00 39.16 193 GLY A N 1
ATOM 1492 C CA . GLY A 1 193 ? -3.082 18.102 0.939 1.00 39.16 193 GLY A CA 1
ATOM 1493 C C . GLY A 1 193 ? -3.511 18.313 -0.514 1.00 39.16 193 GLY A C 1
ATOM 1494 O O . GLY A 1 193 ? -4.698 18.344 -0.828 1.00 39.16 193 GLY A O 1
ATOM 1495 N N . GLU A 1 194 ? -2.539 18.492 -1.406 1.00 41.78 194 GLU A N 1
ATOM 1496 C CA . GLU A 1 194 ? -2.821 18.726 -2.819 1.00 41.78 194 GLU A CA 1
ATOM 1497 C C . GLU A 1 194 ? -3.606 17.545 -3.421 1.00 41.78 194 GLU A C 1
ATOM 1499 O O . GLU A 1 194 ? -3.104 16.433 -3.561 1.00 41.78 194 GLU A O 1
ATOM 1504 N N . HIS A 1 195 ? -4.854 17.844 -3.796 1.00 46.12 195 HIS A N 1
ATOM 1505 C CA . HIS A 1 195 ? -5.676 17.153 -4.795 1.00 46.12 195 HIS A CA 1
ATOM 1506 C C . HIS A 1 195 ? -6.205 15.737 -4.499 1.00 46.12 195 HIS A C 1
ATOM 1508 O O . HIS A 1 195 ? -6.261 14.893 -5.394 1.00 46.12 195 HIS A O 1
ATOM 1514 N N . PHE A 1 196 ? -6.755 15.518 -3.304 1.00 46.94 196 PHE A N 1
ATOM 1515 C CA . PHE A 1 196 ? -7.705 14.422 -3.061 1.00 46.94 196 PHE A CA 1
ATOM 1516 C C . PHE A 1 196 ? -8.996 14.990 -2.458 1.00 46.94 196 PHE A C 1
ATOM 1518 O O . PHE A 1 196 ? -9.114 15.135 -1.251 1.00 46.94 196 PHE A O 1
ATOM 1525 N N . ASP A 1 197 ? -9.897 15.437 -3.337 1.00 45.78 197 ASP A N 1
ATOM 1526 C CA . ASP A 1 197 ? -11.291 15.851 -3.089 1.00 45.78 197 ASP A CA 1
ATOM 1527 C C . ASP A 1 197 ? -11.621 16.515 -1.729 1.00 45.78 197 ASP A C 1
ATOM 1529 O O . ASP A 1 197 ? -12.580 16.174 -1.043 1.00 45.78 197 ASP A O 1
ATOM 1533 N N . GLN A 1 198 ? -10.835 17.517 -1.327 1.00 47.88 198 GLN A N 1
ATOM 1534 C CA . GLN A 1 198 ? -11.008 18.225 -0.047 1.00 47.88 198 GLN A CA 1
ATOM 1535 C C . GLN A 1 198 ? -12.201 19.197 -0.023 1.00 47.88 198 GLN A C 1
ATOM 1537 O O . GLN A 1 198 ? -12.291 20.040 0.869 1.00 47.88 198 GLN A O 1
ATOM 1542 N N . ARG A 1 199 ? -13.088 19.158 -1.026 1.00 44.94 199 ARG A N 1
ATOM 1543 C CA . ARG A 1 199 ? -14.174 20.143 -1.176 1.00 44.94 199 ARG A CA 1
ATOM 1544 C C . ARG A 1 199 ? -15.581 19.554 -1.128 1.00 44.94 199 ARG A C 1
ATOM 1546 O O . ARG A 1 199 ? -16.532 20.329 -1.108 1.00 44.94 199 ARG A O 1
ATOM 1553 N N . ALA A 1 200 ? -15.734 18.237 -1.024 1.00 47.34 200 ALA A N 1
ATOM 1554 C CA . ALA A 1 200 ? -17.029 17.615 -0.772 1.00 47.34 200 ALA A CA 1
ATOM 1555 C C . ALA A 1 200 ? -17.303 17.531 0.742 1.00 47.34 200 ALA A C 1
ATOM 1557 O O . ALA A 1 200 ? -17.311 16.454 1.328 1.00 47.34 200 ALA A O 1
ATOM 1558 N N . ALA A 1 201 ? -17.509 18.676 1.400 1.00 48.97 201 ALA A N 1
ATOM 1559 C CA . ALA A 1 201 ? -18.044 18.693 2.762 1.00 48.97 201 ALA A CA 1
ATOM 1560 C C . ALA A 1 201 ? -19.544 18.364 2.701 1.00 48.97 201 ALA A C 1
ATOM 1562 O O . ALA A 1 201 ? -20.388 19.256 2.637 1.00 48.97 201 ALA A O 1
ATOM 1563 N N . VAL A 1 202 ? -19.866 17.074 2.639 1.00 58.84 202 VAL A N 1
ATOM 1564 C CA . VAL A 1 202 ? -21.244 16.591 2.745 1.00 58.84 202 VAL A CA 1
ATOM 1565 C C . VAL A 1 202 ? -21.530 16.334 4.217 1.00 58.84 202 VAL A C 1
ATOM 1567 O O . VAL A 1 202 ? -20.810 15.586 4.880 1.00 58.84 202 VAL A O 1
ATOM 1570 N N . GLU A 1 203 ? -22.575 16.972 4.734 1.00 64.12 203 GLU A N 1
ATOM 1571 C CA . GLU A 1 203 ? -23.041 16.760 6.101 1.00 64.12 203 GLU A CA 1
ATOM 1572 C C . GLU A 1 203 ? -23.313 15.264 6.338 1.00 64.12 203 GLU A C 1
ATOM 1574 O O . GLU A 1 203 ? -24.014 14.616 5.562 1.00 64.12 203 GLU A O 1
ATOM 1579 N N . GLY A 1 204 ? -22.702 14.700 7.383 1.00 67.25 204 GLY A N 1
ATOM 1580 C CA . GLY A 1 204 ? -22.809 13.276 7.717 1.00 67.25 204 GLY A CA 1
ATOM 1581 C C . GLY A 1 204 ? -21.726 12.359 7.131 1.00 67.25 204 GLY A C 1
ATOM 1582 O O . GLY A 1 204 ? -21.706 11.184 7.493 1.00 67.25 204 GLY A O 1
ATOM 1583 N N . LEU A 1 205 ? -20.799 12.856 6.298 1.00 63.69 205 LEU A N 1
ATOM 1584 C CA . LEU A 1 205 ? -19.661 12.070 5.798 1.00 63.69 205 LEU A CA 1
ATOM 1585 C C . LEU A 1 205 ? -18.332 12.518 6.419 1.00 63.69 205 LEU A C 1
ATOM 1587 O O . LEU A 1 205 ? -17.963 13.691 6.379 1.00 63.69 205 LEU A O 1
ATOM 1591 N N . TRP A 1 206 ? -17.581 11.554 6.953 1.00 65.31 206 TRP A N 1
ATOM 1592 C CA . TRP A 1 206 ? -16.200 11.760 7.383 1.00 65.31 206 TRP A CA 1
ATOM 1593 C C . TRP A 1 206 ? -15.266 11.528 6.196 1.00 65.31 206 TRP A C 1
ATOM 1595 O O . TRP A 1 206 ? -15.239 10.435 5.632 1.00 65.31 206 TRP A O 1
ATOM 1605 N N . ILE A 1 207 ? -14.477 12.539 5.824 1.00 68.75 207 ILE A N 1
ATOM 1606 C CA . ILE A 1 207 ? -13.398 12.364 4.845 1.00 68.75 207 ILE A CA 1
ATOM 1607 C C . ILE A 1 207 ? -12.191 11.805 5.592 1.00 68.75 207 ILE A C 1
ATOM 1609 O O . ILE A 1 207 ? -11.565 12.503 6.389 1.00 68.75 207 ILE A O 1
ATOM 1613 N N . VAL A 1 208 ? -11.869 10.541 5.333 1.00 66.12 208 VAL A N 1
ATOM 1614 C CA . VAL A 1 208 ? -10.719 9.861 5.931 1.00 66.12 208 VAL A CA 1
ATOM 1615 C C . VAL A 1 208 ? -9.727 9.530 4.831 1.00 66.12 208 VAL A C 1
ATOM 1617 O O . VAL A 1 208 ? -10.051 8.824 3.879 1.00 66.12 208 VAL A O 1
ATOM 1620 N N . GLN A 1 209 ? -8.497 10.015 4.976 1.00 69.25 209 GLN A N 1
ATOM 1621 C CA . GLN A 1 209 ? -7.374 9.522 4.193 1.00 69.25 209 GLN A CA 1
ATOM 1622 C C . GLN A 1 209 ? -6.627 8.488 5.031 1.00 69.25 209 GLN A C 1
ATOM 1624 O O . GLN A 1 209 ? -6.026 8.821 6.050 1.00 69.25 209 GLN A O 1
ATOM 1629 N N . SER A 1 210 ? -6.648 7.233 4.593 1.00 63.97 210 SER A N 1
ATOM 1630 C CA . SER A 1 210 ? -5.864 6.164 5.207 1.00 63.97 210 SER A CA 1
ATOM 1631 C C . SER A 1 210 ? -4.765 5.692 4.270 1.00 63.97 210 SER A C 1
ATOM 1633 O O . SER A 1 210 ? -5.019 5.437 3.094 1.00 63.97 210 SER A O 1
ATOM 1635 N N . ALA A 1 211 ? -3.559 5.524 4.805 1.00 74.00 211 ALA A N 1
ATOM 1636 C CA . ALA A 1 211 ? -2.456 4.874 4.116 1.00 74.00 211 ALA A CA 1
ATOM 1637 C C . ALA A 1 211 ? -2.017 3.652 4.926 1.00 74.00 211 ALA A C 1
ATOM 1639 O O . ALA A 1 211 ? -1.684 3.775 6.106 1.00 74.00 211 ALA A O 1
ATOM 1640 N N . THR A 1 212 ? -1.992 2.487 4.283 1.00 71.69 212 THR A N 1
ATOM 1641 C CA . THR A 1 212 ? -1.474 1.256 4.885 1.00 71.69 212 THR A CA 1
ATOM 1642 C C . THR A 1 212 ? -0.107 0.971 4.294 1.00 71.69 212 THR A C 1
ATOM 1644 O O . THR A 1 212 ? 0.019 0.677 3.108 1.00 71.69 212 THR A O 1
ATOM 1647 N N . ALA A 1 213 ? 0.925 1.087 5.126 1.00 74.69 213 ALA A N 1
ATOM 1648 C CA . ALA A 1 213 ? 2.291 0.774 4.742 1.00 74.69 213 ALA A CA 1
ATOM 1649 C C . ALA A 1 213 ? 2.631 -0.659 5.162 1.00 74.69 213 ALA A C 1
ATOM 1651 O O . ALA A 1 213 ? 2.654 -0.977 6.352 1.00 74.69 213 ALA A O 1
ATOM 1652 N N . LEU A 1 214 ? 2.930 -1.509 4.181 1.00 71.25 214 LEU A N 1
ATOM 1653 C CA . LEU A 1 214 ? 3.534 -2.817 4.412 1.00 71.25 214 LEU A CA 1
ATOM 1654 C C . LEU A 1 214 ? 5.043 -2.607 4.517 1.00 71.25 214 LEU A C 1
ATOM 1656 O O . LEU A 1 214 ? 5.750 -2.536 3.515 1.00 71.25 214 LEU A O 1
ATOM 1660 N N . LEU A 1 215 ? 5.518 -2.411 5.742 1.00 66.19 215 LEU A N 1
ATOM 1661 C CA . LEU A 1 215 ? 6.945 -2.315 6.014 1.00 66.19 215 LEU A CA 1
ATOM 1662 C C . LEU A 1 215 ? 7.467 -3.721 6.282 1.00 66.19 215 LEU A C 1
ATOM 1664 O O . LEU A 1 215 ? 6.880 -4.447 7.086 1.00 66.19 215 LEU A O 1
ATOM 1668 N N . ASP A 1 216 ? 8.561 -4.094 5.620 1.00 54.00 216 ASP A N 1
ATOM 1669 C CA . ASP A 1 216 ? 9.309 -5.289 5.992 1.00 54.00 216 ASP A CA 1
ATOM 1670 C C . ASP A 1 216 ? 9.763 -5.120 7.448 1.00 54.00 216 ASP A C 1
ATOM 1672 O O . ASP A 1 216 ? 10.633 -4.305 7.758 1.00 54.00 216 ASP A O 1
ATOM 1676 N N . GLN A 1 217 ? 9.112 -5.844 8.358 1.00 45.06 217 GLN A N 1
ATOM 1677 C CA . GLN A 1 217 ? 9.405 -5.773 9.787 1.00 45.06 217 GLN A CA 1
ATOM 1678 C C . GLN A 1 217 ? 10.738 -6.454 10.142 1.00 45.06 217 GLN A C 1
ATOM 1680 O O . GLN A 1 217 ? 11.171 -6.366 11.288 1.00 45.06 217 GLN A O 1
ATOM 1685 N N . GLY A 1 218 ? 11.393 -7.120 9.180 1.00 39.34 218 GLY A N 1
ATOM 1686 C CA . GLY A 1 218 ? 12.663 -7.820 9.365 1.00 39.34 218 GLY A CA 1
ATOM 1687 C C . GLY A 1 218 ? 13.904 -7.017 8.976 1.00 39.34 218 GLY A C 1
ATOM 1688 O O . GLY A 1 218 ? 15.002 -7.339 9.436 1.00 39.34 218 GLY A O 1
ATOM 1689 N N . ILE A 1 219 ? 13.775 -5.954 8.174 1.00 38.88 219 ILE A N 1
ATOM 1690 C CA . ILE A 1 219 ? 14.921 -5.107 7.827 1.00 38.88 219 ILE A CA 1
ATOM 1691 C C . ILE A 1 219 ? 15.012 -3.988 8.855 1.00 38.88 219 ILE A C 1
ATOM 1693 O O . ILE A 1 219 ? 14.506 -2.881 8.668 1.00 38.88 219 ILE A O 1
ATOM 1697 N N . THR A 1 220 ? 15.741 -4.256 9.936 1.00 36.44 220 THR A N 1
ATOM 1698 C CA . THR A 1 220 ? 16.363 -3.198 10.731 1.00 36.44 220 THR A CA 1
ATOM 1699 C C . THR A 1 220 ? 17.332 -2.458 9.812 1.00 36.44 220 THR A C 1
ATOM 1701 O O . THR A 1 220 ? 18.516 -2.787 9.730 1.00 36.44 220 THR A O 1
ATOM 1704 N N . LEU A 1 221 ? 16.833 -1.475 9.059 1.00 35.44 221 LEU A N 1
ATOM 1705 C CA . LEU A 1 221 ? 17.681 -0.526 8.362 1.00 35.44 221 LEU A CA 1
ATOM 1706 C C . LEU A 1 221 ? 18.499 0.161 9.450 1.00 35.44 221 LEU A C 1
ATOM 1708 O O . LEU A 1 221 ? 17.995 0.999 10.197 1.00 35.44 221 LEU A O 1
ATOM 1712 N N . SER A 1 222 ? 19.769 -0.223 9.551 1.00 32.50 222 SER A N 1
ATOM 1713 C CA . SER A 1 222 ? 20.799 0.542 10.235 1.00 32.50 222 SER A CA 1
ATOM 1714 C C . SER A 1 222 ? 20.947 1.868 9.488 1.00 32.50 222 SER A C 1
ATOM 1716 O O . SER A 1 222 ? 21.852 2.081 8.682 1.00 32.50 222 SER A O 1
ATOM 1718 N N . LEU A 1 223 ? 19.990 2.769 9.700 1.00 34.69 223 LEU A N 1
ATOM 1719 C CA . LEU A 1 223 ? 20.154 4.169 9.385 1.00 34.69 223 LEU A CA 1
ATOM 1720 C C . LEU A 1 223 ? 21.254 4.645 10.322 1.00 34.69 223 LEU A C 1
ATOM 1722 O O . LEU A 1 223 ? 21.041 4.849 11.517 1.00 34.69 223 LEU A O 1
ATOM 1726 N N . SER A 1 224 ? 22.464 4.750 9.773 1.00 31.28 224 SER A N 1
ATOM 1727 C CA . SER A 1 224 ? 23.557 5.449 10.435 1.00 31.28 224 SER A CA 1
ATOM 1728 C C . SER A 1 224 ? 23.009 6.788 10.928 1.00 31.28 224 SER A C 1
ATOM 1730 O O . SER A 1 224 ? 22.377 7.492 10.133 1.00 31.28 224 SER A O 1
ATOM 1732 N N . PRO A 1 225 ? 23.186 7.131 12.215 1.00 33.72 225 PRO A N 1
ATOM 1733 C CA . PRO A 1 225 ? 22.604 8.335 12.775 1.00 33.72 225 PRO A CA 1
ATOM 1734 C C . PRO A 1 225 ? 23.025 9.516 11.913 1.00 33.72 225 PRO A C 1
ATOM 1736 O O . PRO A 1 225 ? 24.217 9.748 11.682 1.00 33.72 225 PRO A O 1
ATOM 1739 N N . SER A 1 226 ? 22.012 10.212 11.394 1.00 38.06 226 SER A N 1
ATOM 1740 C CA . SER A 1 226 ? 22.160 11.451 10.650 1.00 38.06 226 SER A CA 1
ATOM 1741 C C . SER A 1 226 ? 23.193 12.305 11.372 1.00 38.06 226 SER A C 1
ATOM 1743 O O . SER A 1 226 ? 23.062 12.559 12.574 1.00 38.06 226 SER A O 1
ATOM 1745 N N . ARG A 1 227 ? 24.277 12.661 10.668 1.00 36.75 227 ARG A N 1
ATOM 1746 C CA . ARG A 1 227 ? 25.311 13.558 11.186 1.00 36.75 227 ARG A CA 1
ATOM 1747 C C . ARG A 1 227 ? 24.583 14.743 11.797 1.00 36.75 227 ARG A C 1
ATOM 1749 O O . ARG A 1 227 ? 23.979 15.522 11.066 1.00 36.75 227 ARG A O 1
ATOM 1756 N N . SER A 1 228 ? 24.652 14.847 13.124 1.00 36.28 228 SER A N 1
ATOM 1757 C CA . SER A 1 228 ? 24.212 16.017 13.869 1.00 36.28 228 SER A CA 1
ATOM 1758 C C . SER A 1 228 ? 24.687 17.242 13.099 1.00 36.28 228 SER A C 1
ATOM 1760 O O . SER A 1 228 ? 25.895 17.455 12.934 1.00 36.28 228 SER A O 1
ATOM 1762 N N . LEU A 1 229 ? 23.727 17.988 12.549 1.00 40.19 229 LEU A N 1
ATOM 1763 C CA . LEU A 1 229 ? 23.955 19.326 12.043 1.00 40.19 229 LEU A CA 1
ATOM 1764 C C . LEU A 1 229 ? 24.520 20.098 13.227 1.00 40.19 229 LEU A C 1
ATOM 1766 O O . LEU A 1 229 ? 23.788 20.513 14.125 1.00 40.19 229 LEU A O 1
ATOM 1770 N N . ARG A 1 230 ? 25.853 20.213 13.268 1.00 37.50 230 ARG A N 1
ATOM 1771 C CA . ARG A 1 230 ? 26.522 21.059 14.246 1.00 37.50 230 ARG A CA 1
ATOM 1772 C C . ARG A 1 230 ? 25.869 22.432 14.123 1.00 37.50 230 ARG A C 1
ATOM 1774 O O . ARG A 1 230 ? 25.795 22.940 12.999 1.00 37.50 230 ARG A O 1
ATOM 1781 N N . PRO A 1 231 ? 25.412 23.040 15.229 1.00 37.72 231 PRO A N 1
ATOM 1782 C CA . PRO A 1 231 ? 24.925 24.402 15.182 1.00 37.72 231 PRO A CA 1
ATOM 1783 C C . PRO A 1 231 ? 26.012 25.254 14.535 1.00 37.72 231 PRO A C 1
ATOM 1785 O O . PRO A 1 231 ? 27.178 25.238 14.946 1.00 37.72 231 PRO A O 1
ATOM 1788 N N . ARG A 1 232 ? 25.631 25.922 13.445 1.00 41.19 232 ARG A N 1
ATOM 1789 C CA . ARG A 1 232 ? 26.480 26.852 12.711 1.00 41.19 232 ARG A CA 1
ATOM 1790 C C . ARG A 1 232 ? 26.966 27.868 13.744 1.00 41.19 232 ARG A C 1
ATOM 1792 O O . ARG A 1 232 ? 26.166 28.644 14.258 1.00 41.19 232 ARG A O 1
ATOM 1799 N N . ARG A 1 233 ? 28.250 27.812 14.116 1.00 43.81 233 ARG A N 1
ATOM 1800 C CA . ARG A 1 233 ? 28.853 28.821 14.991 1.00 43.81 233 ARG A CA 1
ATOM 1801 C C . ARG A 1 233 ? 28.647 30.168 14.311 1.00 43.81 233 ARG A C 1
ATOM 1803 O O . ARG A 1 233 ? 29.199 30.403 13.238 1.00 43.81 233 ARG A O 1
ATOM 1810 N N . SER A 1 234 ? 27.835 31.019 14.924 1.00 53.72 234 SER A N 1
ATOM 1811 C CA . SER A 1 234 ? 27.733 32.423 14.556 1.00 53.72 234 SER A CA 1
ATOM 1812 C C . SER A 1 234 ? 29.146 33.016 14.556 1.00 53.72 234 SER A C 1
ATOM 1814 O O . SER A 1 234 ? 29.882 32.791 15.523 1.00 53.72 234 SER A O 1
ATOM 1816 N N . PRO A 1 235 ? 29.570 33.732 13.503 1.00 53.28 235 PRO A N 1
ATOM 1817 C CA . PRO A 1 235 ? 30.850 34.418 13.531 1.00 53.28 235 PRO A CA 1
ATOM 1818 C C . PRO A 1 235 ? 30.824 35.430 14.678 1.00 53.28 235 PRO A C 1
ATOM 1820 O O . PRO A 1 235 ? 29.976 36.324 14.715 1.00 53.28 235 PRO A O 1
ATOM 1823 N N . SER A 1 236 ? 31.734 35.264 15.637 1.00 54.19 236 SER A N 1
ATOM 1824 C CA . SER A 1 236 ? 31.966 36.246 16.688 1.00 54.19 236 SER A CA 1
ATOM 1825 C C . SER A 1 236 ? 32.393 37.550 16.021 1.00 54.19 236 SER A C 1
ATOM 1827 O O . SER A 1 236 ? 33.496 37.646 15.480 1.00 54.19 236 SER A O 1
ATOM 1829 N N . ARG A 1 237 ? 31.511 38.551 16.027 1.00 56.97 237 ARG A N 1
ATOM 1830 C CA . ARG A 1 237 ? 31.885 39.929 15.716 1.00 56.97 237 ARG A CA 1
ATOM 1831 C C . ARG A 1 237 ? 32.869 40.391 16.785 1.00 56.97 237 ARG A C 1
ATOM 1833 O O . ARG A 1 237 ? 32.475 40.644 17.920 1.00 56.97 237 ARG A O 1
ATOM 1840 N N . SER A 1 238 ? 34.141 40.485 16.419 1.00 63.12 238 SER A N 1
ATOM 1841 C CA . SER A 1 238 ? 35.141 41.197 17.207 1.00 63.12 238 SER A CA 1
ATOM 1842 C C . SER A 1 238 ? 34.723 42.670 17.329 1.00 63.12 238 SER A C 1
ATOM 1844 O O . SER A 1 238 ? 34.361 43.270 16.312 1.00 63.12 238 SER A O 1
ATOM 1846 N N . PRO A 1 239 ? 34.746 43.270 18.529 1.00 57.66 239 PRO A N 1
ATOM 1847 C CA . PRO A 1 239 ? 34.464 44.689 18.687 1.00 57.66 239 PRO A CA 1
ATOM 1848 C C . PRO A 1 239 ? 35.582 45.519 18.044 1.00 57.66 239 PRO A C 1
ATOM 1850 O O . PRO A 1 239 ? 36.768 45.289 18.279 1.00 57.66 239 PRO A O 1
ATOM 1853 N N . SER A 1 240 ? 35.192 46.478 17.205 1.00 62.28 240 SER A N 1
ATOM 1854 C CA . SER A 1 240 ? 36.097 47.468 16.624 1.00 62.28 240 SER A CA 1
ATOM 1855 C C . SER A 1 240 ? 36.692 48.357 17.726 1.00 62.28 240 SER A C 1
ATOM 1857 O O . SER A 1 240 ? 35.948 48.793 18.606 1.00 62.28 240 SER A O 1
ATOM 1859 N N . PRO A 1 241 ? 38.000 48.667 17.694 1.00 63.06 241 PRO A N 1
ATOM 1860 C CA . PRO A 1 241 ? 38.600 49.571 18.663 1.00 63.06 241 PRO A CA 1
ATOM 1861 C C . PRO A 1 241 ? 38.096 51.001 18.444 1.00 63.06 241 PRO A C 1
ATOM 1863 O O . PRO A 1 241 ? 38.178 51.557 17.346 1.00 63.06 241 PRO A O 1
ATOM 1866 N N . SER A 1 242 ? 37.575 51.591 19.518 1.00 61.00 242 SER A N 1
ATOM 1867 C CA . SER A 1 242 ? 37.209 52.999 19.614 1.00 61.00 242 SER A CA 1
ATOM 1868 C C . SER A 1 242 ? 38.433 53.879 19.354 1.00 61.00 242 SER A C 1
ATOM 1870 O O . SER A 1 242 ? 39.410 53.830 20.101 1.00 61.00 242 SER A O 1
ATOM 1872 N N . ARG A 1 243 ? 38.377 54.706 18.307 1.00 62.00 243 ARG A N 1
ATOM 1873 C CA . ARG A 1 243 ? 39.316 55.815 18.120 1.00 62.00 243 ARG A CA 1
ATOM 1874 C C . ARG A 1 243 ? 39.015 56.901 19.152 1.00 62.00 243 ARG A C 1
ATOM 1876 O O . ARG A 1 243 ? 37.935 57.486 19.132 1.00 62.00 243 ARG A O 1
ATOM 1883 N N . SER A 1 244 ? 39.982 57.173 20.019 1.00 59.59 244 SER A N 1
ATOM 1884 C CA . SER A 1 244 ? 40.015 58.369 20.859 1.00 59.59 244 SER A CA 1
ATOM 1885 C C . SER A 1 244 ? 40.196 59.626 19.993 1.00 59.59 244 SER A C 1
ATOM 1887 O O . SER A 1 244 ? 40.958 59.575 19.024 1.00 59.59 244 SER A O 1
ATOM 1889 N N . PRO A 1 245 ? 39.546 60.753 20.323 1.00 63.81 245 PRO A N 1
ATOM 1890 C CA . PRO A 1 245 ? 39.804 62.029 19.671 1.00 63.81 245 PRO A CA 1
ATOM 1891 C C . PRO A 1 245 ? 41.055 62.686 20.270 1.00 63.81 245 PRO A C 1
ATOM 1893 O O . PRO A 1 245 ? 41.146 62.893 21.481 1.00 63.81 245 PRO A O 1
ATOM 1896 N N . SER A 1 246 ? 42.017 63.013 19.412 1.00 60.28 246 SER A N 1
ATOM 1897 C CA . SER A 1 246 ? 43.135 63.894 19.749 1.00 60.28 246 SER A CA 1
ATOM 1898 C C . SER A 1 246 ? 42.643 65.340 19.826 1.00 60.28 246 SER A C 1
ATOM 1900 O O . SER A 1 246 ? 41.862 65.770 18.975 1.00 60.28 246 SER A O 1
ATOM 1902 N N . ARG A 1 247 ? 43.101 66.049 20.861 1.00 58.12 247 ARG A N 1
ATOM 1903 C CA . ARG A 1 247 ? 43.098 67.514 20.954 1.00 58.12 247 ARG A CA 1
ATOM 1904 C C . ARG A 1 247 ? 44.046 68.132 19.935 1.00 58.12 247 ARG A C 1
ATOM 1906 O O . ARG A 1 247 ? 45.053 67.460 19.615 1.00 58.12 247 ARG A O 1
#

pLDDT: mean 71.51, std 19.28, range [31.28, 96.0]

Radius of gyration: 27.48 Å; chains: 1; bounding box: 99×89×50 Å

Foldseek 3Di:
DDDDDDDDDDDDDDDDDDDDDPDDPPDPCPPVAACQVQCACPHPNVVVQVVCCVPPVHDDDPNLDDPVRLVVLVVLVQVVFCVVQVQDHPVDLLSQAAPDPPGDGSTDAPPDLLQGQKFQPDPQQVSCPVVLQSCLVRPVCRNVVDSPDDDPGGIAGDDRDQDDPPRPCNVVVVVSVVVSVVVVVVDPDPPPDPDDCPPPPDPPDDDDDDDDDSDPPPDPPPPPPDPPPDPDPDPPDDDDDDDDDDD

Secondary structure (DSSP, 8-state):
-----------------PPPPPPP---S-SSS--SGGG-STTSHHHHHHHHHHHHHS-----SSS-HHHHHHHHHHHHHHHHHH-TT-BTTBGGGGS-SSSSSPP-S-----TT-TTEE-STTGGGGGHHHHHHHIIIIIHHHHS---PPPS---EE-PPPPP-TT-THHHHHHHHHHHHHHHHHT--S----TTS-TT---TT------------TT-------------------PPPPPPPPP-

Sequence (247 aa):
NPNPNPNPNPNPNPNPNPNPNPNPNPSPYPDAGPLWPHLDRGTPLGRKVWDGLAADGYVRLEGVLSAAECAAALEKLWGYVEAVSPAVRRDDPDSWYPKDAAAADPWPHSSWPGFADMMQTRQAGWVFSDLREILAERVFSKIFGTDALLCTKEGFTFLRPLADPRHPARRRLQQQLAATQAEGDGAARVKTGEHFDQRAAVEGLWIVQSATALLDQGITLSLSPSRSLRPRRSPSRSPSPSRSPSR

Organism: NCBI:txid124430